Protein AF-A0A536ZIY9-F1 (afdb_monomer_lite)

Sequence (186 aa):
LQELFEKRLAGSRRRGRRPDADRSLASLRVLNAFDHEKQSALVTATQFLHRLTKRELDALDLRVGVLLGETLTREIDNPFAPAYILDAAGMTSRALLPNPRVWRPLLERVLADITPAATKTYIRLNRLLADRHVLPEIKAELRARSELRPADDGELLPLFGRLIKEVAPPELAVDLAVPAASASTG

Radius of gyration: 23.62 Å; chains: 1; bounding box: 55×57×54 Å

Secondary structure (DSSP, 8-state):
-HHHHHHHHTT------------SGGGGS---HHHHHHHHHHHHHHHHHHHHHHHHHHHHHHHHHHHHT----S----TTSHHHHHHHHHHHHHHH---HHHHHHHHHHHHHHHHHHHHHHHHHHHHHHHHTTSSS-HHHHHHHT-TT--S--TTHHHHHHHHHHHHS-GGG----PPPPP-----

Foldseek 3Di:
DVVLVVQQVVQHAPPDPPVPDDPDCVVVPPQDPLLVVLVVLLVVLVVLLCVLQVVLQVLLVLLVCQVVVHPCPDDGDDPLHCVVVLSVLLVVLCVVPVDSSRSSVVSSVVSVVCSVVSSVVSVVSSVVSLVVVRCVPSVVVVVVPDPPDDPDCPVVVVVVLVVCVVPPDPVPNDPDDDPPDDDDDD

pLDDT: mean 75.05, std 16.69, range [35.47, 95.06]

Structure (mmCIF, N/CA/C/O backbone):
data_AF-A0A536ZIY9-F1
#
_entry.id   AF-A0A536ZIY9-F1
#
loop_
_atom_site.group_PDB
_atom_site.id
_atom_site.type_symbol
_atom_site.label_atom_id
_atom_site.label_alt_id
_atom_site.label_comp_id
_atom_site.label_asym_id
_atom_site.label_entity_id
_atom_site.label_seq_id
_atom_site.pdbx_PDB_ins_code
_atom_site.Cartn_x
_atom_site.Cartn_y
_atom_site.Cartn_z
_atom_site.occupancy
_atom_site.B_iso_or_equiv
_atom_site.auth_seq_id
_atom_site.auth_comp_id
_atom_site.auth_asym_id
_atom_site.auth_atom_id
_atom_site.pdbx_PDB_model_num
ATOM 1 N N . LEU A 1 1 ? 0.105 -16.383 3.552 1.00 63.00 1 LEU A N 1
ATOM 2 C CA . LEU A 1 1 ? -0.876 -15.463 4.181 1.00 63.00 1 LEU A CA 1
ATOM 3 C C . LEU A 1 1 ? -1.016 -15.745 5.669 1.00 63.00 1 LEU A C 1
ATOM 5 O O . LEU A 1 1 ? -0.729 -14.845 6.438 1.00 63.00 1 LEU A O 1
ATOM 9 N N . GLN A 1 2 ? -1.367 -16.967 6.076 1.00 77.81 2 GLN A N 1
ATOM 10 C CA . GLN A 1 2 ? -1.500 -17.348 7.492 1.00 77.81 2 GLN A CA 1
ATOM 11 C C . GLN A 1 2 ? -0.244 -17.039 8.329 1.00 77.81 2 GLN A C 1
ATOM 13 O O . GLN A 1 2 ? -0.332 -16.316 9.311 1.00 77.81 2 GLN A O 1
ATOM 18 N N . GLU A 1 3 ? 0.940 -17.413 7.838 1.00 81.50 3 GLU A N 1
ATOM 19 C CA . GLU A 1 3 ? 2.227 -17.068 8.469 1.00 81.50 3 GLU A CA 1
ATOM 20 C C . GLU A 1 3 ? 2.444 -15.547 8.643 1.00 81.50 3 GLU A C 1
ATOM 22 O O . GLU A 1 3 ? 3.065 -15.100 9.604 1.00 81.50 3 GLU A O 1
ATOM 27 N N . LEU A 1 4 ? 1.937 -14.720 7.718 1.00 75.38 4 LEU A N 1
ATOM 28 C CA . LEU A 1 4 ? 2.057 -13.260 7.817 1.00 75.38 4 LEU A CA 1
ATOM 29 C C . LEU A 1 4 ? 1.105 -12.689 8.878 1.00 75.38 4 LEU A C 1
ATOM 31 O O . LEU A 1 4 ? 1.473 -11.745 9.570 1.00 75.38 4 LEU A O 1
ATOM 35 N N . PHE A 1 5 ? -0.087 -13.275 9.032 1.00 75.38 5 PHE A N 1
ATOM 36 C CA . PHE A 1 5 ? -1.010 -12.932 10.118 1.00 75.38 5 PHE A CA 1
ATOM 37 C C . PHE A 1 5 ? -0.443 -13.326 11.480 1.00 75.38 5 PHE A C 1
ATOM 39 O O . PHE A 1 5 ? -0.468 -12.522 12.404 1.00 75.38 5 PHE A O 1
ATOM 46 N N . GLU A 1 6 ? 0.138 -14.517 11.593 1.00 79.12 6 GLU A N 1
ATOM 47 C CA . GLU A 1 6 ? 0.807 -14.963 12.818 1.00 79.12 6 GLU A CA 1
ATOM 48 C C . GLU A 1 6 ? 1.976 -14.036 13.187 1.00 79.12 6 GLU A C 1
ATOM 50 O O . GLU A 1 6 ? 2.107 -13.620 14.337 1.00 79.12 6 GLU A O 1
ATOM 55 N N . LYS A 1 7 ? 2.786 -13.622 12.203 1.00 77.25 7 LYS A N 1
ATOM 56 C CA . LYS A 1 7 ? 3.864 -12.636 12.400 1.00 77.25 7 LYS A CA 1
ATOM 57 C C . LYS A 1 7 ? 3.353 -11.270 12.857 1.00 77.25 7 LYS A C 1
ATOM 59 O O . LYS A 1 7 ? 4.005 -10.633 13.689 1.00 77.25 7 LYS A O 1
ATOM 64 N N . ARG A 1 8 ? 2.214 -10.825 12.319 1.00 76.56 8 ARG A N 1
ATOM 65 C CA . ARG A 1 8 ? 1.550 -9.582 12.722 1.00 76.56 8 ARG A CA 1
ATOM 66 C C . ARG A 1 8 ? 1.076 -9.658 14.172 1.00 76.56 8 ARG A C 1
ATOM 68 O O . ARG A 1 8 ? 1.429 -8.781 14.952 1.00 76.56 8 ARG A O 1
ATOM 75 N N . LEU A 1 9 ? 0.373 -10.730 14.545 1.00 76.75 9 LEU A N 1
ATOM 76 C CA . LEU A 1 9 ? -0.073 -10.969 15.923 1.00 76.75 9 LEU A CA 1
ATOM 77 C C . LEU A 1 9 ? 1.109 -11.035 16.901 1.00 76.75 9 LEU A C 1
ATOM 79 O O . LEU A 1 9 ? 1.029 -10.532 18.016 1.00 76.75 9 LEU A O 1
ATOM 83 N N . ALA A 1 10 ? 2.247 -11.581 16.463 1.00 79.94 10 ALA A N 1
ATOM 84 C CA . ALA A 1 10 ? 3.493 -11.572 17.227 1.00 79.94 10 ALA A CA 1
ATOM 85 C C . ALA A 1 10 ? 4.165 -10.181 17.320 1.00 79.94 10 ALA A C 1
ATOM 87 O O . ALA A 1 10 ? 5.235 -10.055 17.919 1.00 79.94 10 ALA A O 1
ATOM 88 N N . GLY A 1 11 ? 3.604 -9.139 16.695 1.00 72.81 11 GLY A N 1
ATOM 89 C CA . GLY A 1 11 ? 4.127 -7.770 16.712 1.00 72.81 11 GLY A CA 1
ATOM 90 C C . GLY A 1 11 ? 5.471 -7.610 15.998 1.00 72.81 11 GLY A C 1
ATOM 91 O O . GLY A 1 11 ? 6.233 -6.684 16.290 1.00 72.81 11 GLY A O 1
ATOM 92 N N . SER A 1 12 ? 5.812 -8.531 15.094 1.00 74.19 12 SER A N 1
ATOM 93 C CA . SER A 1 12 ? 7.104 -8.512 14.413 1.00 74.19 12 SER A CA 1
ATOM 94 C C . SER A 1 12 ? 7.140 -7.435 13.332 1.00 74.19 12 SER A C 1
ATOM 96 O O . SER A 1 12 ? 6.224 -7.300 12.524 1.00 74.19 12 SER A O 1
ATOM 98 N N . ARG A 1 13 ? 8.242 -6.680 13.278 1.00 71.75 13 ARG A N 1
ATOM 99 C CA . ARG A 1 13 ? 8.530 -5.786 12.150 1.00 71.75 13 ARG A CA 1
ATOM 100 C C . ARG A 1 13 ? 8.924 -6.601 10.930 1.00 71.75 13 ARG A C 1
ATOM 102 O O . ARG A 1 13 ? 9.641 -7.600 11.050 1.00 71.75 13 ARG A O 1
ATOM 109 N N . ARG A 1 14 ? 8.556 -6.109 9.746 1.00 71.12 14 ARG A N 1
ATOM 110 C CA . ARG A 1 14 ? 9.042 -6.674 8.489 1.00 71.12 14 ARG A CA 1
ATOM 111 C C . ARG A 1 14 ? 10.562 -6.592 8.482 1.00 71.12 14 ARG A C 1
ATOM 113 O O . ARG A 1 14 ? 11.130 -5.502 8.402 1.00 71.12 14 ARG A O 1
ATOM 120 N N . ARG A 1 15 ? 11.246 -7.736 8.553 1.00 63.88 15 ARG A N 1
ATOM 121 C CA . ARG A 1 15 ? 12.683 -7.765 8.270 1.00 63.88 15 ARG A CA 1
ATOM 122 C C . ARG A 1 15 ? 12.826 -7.472 6.789 1.00 63.88 15 ARG A C 1
ATOM 124 O O . ARG A 1 15 ? 12.317 -8.226 5.964 1.00 63.88 15 ARG A O 1
ATOM 131 N N . GLY A 1 16 ? 13.459 -6.348 6.470 1.00 55.00 16 GLY A N 1
ATOM 132 C CA . GLY A 1 16 ? 13.712 -5.927 5.103 1.00 55.00 16 GLY A CA 1
ATOM 133 C C . GLY A 1 16 ? 14.562 -6.963 4.385 1.00 55.00 16 GLY A C 1
ATOM 134 O O . GLY A 1 16 ? 15.779 -6.861 4.355 1.00 55.00 16 GLY A O 1
ATOM 135 N N . ARG A 1 17 ? 13.922 -7.962 3.785 1.00 51.59 17 ARG A N 1
ATOM 136 C CA . ARG A 1 17 ? 14.515 -8.717 2.697 1.00 51.59 17 ARG A CA 1
ATOM 137 C C . ARG A 1 17 ? 13.964 -8.116 1.422 1.00 51.59 17 ARG A C 1
ATOM 139 O O . ARG A 1 17 ? 13.177 -8.736 0.725 1.00 51.59 17 ARG A O 1
ATOM 146 N N . ARG A 1 18 ? 14.405 -6.896 1.110 1.00 52.47 18 ARG A N 1
ATOM 147 C CA . ARG A 1 18 ? 14.647 -6.633 -0.301 1.00 52.47 18 ARG A CA 1
ATOM 148 C C . ARG A 1 18 ? 15.809 -7.557 -0.647 1.00 52.47 18 ARG A C 1
ATOM 150 O O . ARG A 1 18 ? 16.858 -7.443 -0.010 1.00 52.47 18 ARG A O 1
ATOM 157 N N . PRO A 1 19 ? 15.658 -8.514 -1.570 1.00 49.72 19 PRO A N 1
ATOM 158 C CA . PRO A 1 19 ? 16.820 -9.027 -2.262 1.00 49.72 19 PRO A CA 1
ATOM 159 C C . PRO A 1 19 ? 17.343 -7.843 -3.082 1.00 49.72 19 PRO A C 1
ATOM 161 O O . PRO A 1 19 ? 16.994 -7.676 -4.249 1.00 49.72 19 PRO A O 1
ATOM 164 N N . ASP A 1 20 ? 18.048 -6.923 -2.424 1.00 49.88 20 ASP A N 1
ATOM 165 C CA . ASP A 1 20 ? 18.623 -5.786 -3.107 1.00 49.88 20 ASP A CA 1
ATOM 166 C C . ASP A 1 20 ? 19.782 -6.300 -3.943 1.00 49.88 20 ASP A C 1
ATOM 168 O O . ASP A 1 20 ? 20.714 -6.928 -3.441 1.00 49.88 20 ASP A O 1
ATOM 172 N N . ALA A 1 21 ? 19.590 -6.026 -5.232 1.00 45.94 21 ALA A N 1
ATOM 173 C CA . ALA A 1 21 ? 20.532 -5.918 -6.323 1.00 45.94 21 ALA A CA 1
ATOM 174 C C . ALA A 1 21 ? 21.660 -6.943 -6.301 1.00 45.94 21 ALA A C 1
ATOM 176 O O . ALA A 1 21 ? 22.627 -6.813 -5.556 1.00 45.94 21 ALA A O 1
ATOM 177 N N . ASP A 1 22 ? 21.524 -7.917 -7.199 1.00 51.06 22 ASP A N 1
ATOM 178 C CA . ASP A 1 22 ? 22.623 -8.523 -7.941 1.00 51.06 22 ASP A CA 1
ATOM 179 C C . ASP A 1 22 ? 23.951 -7.770 -7.717 1.00 51.06 22 ASP A C 1
ATOM 181 O O . ASP A 1 22 ? 24.203 -6.736 -8.335 1.00 51.06 22 ASP A O 1
ATOM 185 N N . ARG A 1 23 ? 24.769 -8.251 -6.766 1.00 47.28 23 ARG A N 1
ATOM 186 C CA . ARG A 1 23 ? 26.112 -7.719 -6.458 1.00 47.28 23 ARG A CA 1
ATOM 187 C C . ARG A 1 23 ? 27.110 -8.136 -7.547 1.00 47.28 23 ARG A C 1
ATOM 189 O O . ARG A 1 23 ? 28.271 -8.421 -7.264 1.00 47.28 23 ARG A O 1
ATOM 196 N N . SER A 1 24 ? 26.635 -8.277 -8.779 1.00 52.00 24 SER A N 1
ATOM 197 C CA . SER A 1 24 ? 27.432 -8.686 -9.919 1.00 52.00 24 SER A CA 1
ATOM 198 C C . SER A 1 24 ? 28.169 -7.469 -10.471 1.00 52.00 24 SER A C 1
ATOM 200 O O . SER A 1 24 ? 27.667 -6.349 -10.456 1.00 52.00 24 SER A O 1
ATOM 202 N N . LEU A 1 25 ? 29.365 -7.675 -11.021 1.00 49.03 25 LEU A N 1
ATOM 203 C CA . LEU A 1 25 ? 30.142 -6.625 -11.696 1.00 49.03 25 LEU A CA 1
ATOM 204 C C . LEU A 1 25 ? 29.361 -5.933 -12.839 1.00 49.03 25 LEU A C 1
ATOM 206 O O . LEU A 1 25 ? 29.737 -4.846 -13.270 1.00 49.03 25 LEU A O 1
ATOM 210 N N . ALA A 1 26 ? 28.244 -6.513 -13.301 1.00 54.72 26 ALA A N 1
ATOM 211 C CA . ALA A 1 26 ? 27.327 -5.884 -14.248 1.00 54.72 26 ALA A CA 1
ATOM 212 C C . ALA A 1 26 ? 26.586 -4.666 -13.661 1.00 54.72 26 ALA A C 1
ATOM 214 O O . ALA A 1 26 ? 26.237 -3.763 -14.420 1.00 54.72 26 ALA A O 1
ATOM 215 N N . SER A 1 27 ? 26.394 -4.592 -12.336 1.00 52.47 27 SER A N 1
ATOM 216 C CA . SER A 1 27 ? 25.836 -3.414 -11.654 1.00 52.47 27 SER A CA 1
ATOM 217 C C . SER A 1 27 ? 26.836 -2.256 -11.527 1.00 52.47 27 SER A C 1
ATOM 219 O O . SER A 1 27 ? 26.423 -1.134 -11.249 1.00 52.47 27 SER A O 1
ATOM 221 N N . LEU A 1 28 ? 28.136 -2.524 -11.712 1.00 51.88 28 LEU A N 1
ATOM 222 C CA . LEU A 1 28 ? 29.225 -1.534 -11.727 1.00 51.88 28 LEU A CA 1
ATOM 223 C C . LEU A 1 28 ? 29.556 -1.035 -13.141 1.00 51.88 28 LEU A C 1
ATOM 225 O O . LEU A 1 28 ? 30.409 -0.165 -13.314 1.00 51.88 28 LEU A O 1
ATOM 229 N N . ARG A 1 29 ? 28.889 -1.571 -14.169 1.00 60.72 29 ARG A N 1
ATOM 230 C CA . ARG A 1 29 ? 29.009 -1.077 -15.540 1.00 60.72 29 ARG A CA 1
ATOM 231 C C . ARG A 1 29 ? 28.377 0.315 -15.611 1.00 60.72 29 ARG A C 1
ATOM 233 O O . ARG A 1 29 ? 27.265 0.496 -15.122 1.00 60.72 29 ARG A O 1
ATOM 240 N N . VAL A 1 30 ? 29.085 1.274 -16.216 1.00 61.69 30 VAL A N 1
ATOM 241 C CA . VAL A 1 30 ? 28.621 2.662 -16.402 1.00 61.69 30 VAL A CA 1
ATOM 242 C C . VAL A 1 30 ? 27.189 2.643 -16.940 1.00 61.69 30 VAL A C 1
ATOM 244 O O . VAL A 1 30 ? 26.936 2.158 -18.044 1.00 61.69 30 VAL A O 1
ATOM 247 N N . LEU A 1 31 ? 26.251 3.095 -16.107 1.00 66.19 31 LEU A N 1
ATOM 248 C CA . LEU A 1 31 ? 24.841 3.202 -16.450 1.00 66.19 31 LEU A CA 1
ATOM 249 C C . LEU A 1 31 ? 24.698 4.303 -17.499 1.00 66.19 31 LEU A C 1
ATOM 251 O O . LEU A 1 31 ? 25.217 5.407 -17.338 1.00 66.19 31 LEU A O 1
ATOM 255 N N . ASN A 1 32 ? 23.988 4.005 -18.583 1.00 80.25 32 ASN A N 1
ATOM 256 C CA . ASN A 1 32 ? 23.681 5.024 -19.579 1.00 80.25 32 ASN A CA 1
ATOM 257 C C . ASN A 1 32 ? 22.612 5.982 -19.018 1.00 80.25 32 ASN A C 1
ATOM 259 O O . ASN A 1 32 ? 21.876 5.627 -18.096 1.00 80.25 32 ASN A O 1
ATOM 263 N N . ALA A 1 33 ? 22.463 7.177 -19.600 1.00 83.25 33 ALA A N 1
ATOM 264 C CA . ALA A 1 33 ? 21.449 8.153 -19.171 1.00 83.25 33 ALA A CA 1
ATOM 265 C C . ALA A 1 33 ? 20.027 7.552 -19.097 1.00 83.25 33 ALA A C 1
ATOM 267 O O . ALA A 1 33 ? 19.307 7.773 -18.126 1.00 83.25 33 ALA A O 1
ATOM 268 N N . PHE A 1 34 ? 19.671 6.698 -20.062 1.00 83.12 34 PHE A N 1
ATOM 269 C CA . PHE A 1 34 ? 18.411 5.947 -20.066 1.00 83.12 34 PHE A CA 1
ATOM 270 C C . PHE A 1 34 ? 18.254 5.019 -18.849 1.00 83.12 34 PHE A C 1
ATOM 272 O O . PHE A 1 34 ? 17.178 4.927 -18.260 1.00 83.12 34 PHE A O 1
ATOM 279 N N . ASP A 1 35 ? 19.328 4.334 -18.440 1.00 82.31 35 ASP A N 1
ATOM 280 C CA . ASP A 1 35 ? 19.287 3.409 -17.304 1.00 82.31 35 ASP A CA 1
ATOM 281 C C . ASP A 1 35 ? 19.033 4.175 -15.988 1.00 82.31 35 ASP A C 1
ATOM 283 O O . ASP A 1 35 ? 18.300 3.690 -15.118 1.00 82.31 35 ASP A O 1
ATOM 287 N N . HIS A 1 36 ? 19.590 5.387 -15.869 1.00 84.19 36 HIS A N 1
ATOM 288 C CA . HIS A 1 36 ? 19.339 6.306 -14.756 1.00 84.19 36 HIS A CA 1
ATOM 289 C C . HIS A 1 36 ? 17.909 6.851 -14.751 1.00 84.19 36 HIS A C 1
ATOM 291 O O . HIS A 1 36 ? 17.270 6.849 -13.700 1.00 84.19 36 HIS A O 1
ATOM 297 N N . GLU A 1 37 ? 17.393 7.270 -15.908 1.00 88.50 37 GLU A N 1
ATOM 298 C CA . GLU A 1 37 ? 16.015 7.746 -16.060 1.00 88.50 37 GLU A CA 1
ATOM 299 C C . GLU A 1 37 ? 15.003 6.668 -15.652 1.00 88.50 37 GLU A C 1
ATOM 301 O O . GLU A 1 37 ? 14.075 6.921 -14.889 1.00 88.50 37 GLU A O 1
ATOM 306 N N . LYS A 1 38 ? 15.209 5.419 -16.080 1.00 87.94 38 LYS A N 1
ATOM 307 C CA . LYS A 1 38 ? 14.309 4.315 -15.723 1.00 87.94 38 LYS A CA 1
ATOM 308 C C . LYS A 1 38 ? 14.417 3.890 -14.270 1.00 87.94 38 LYS A C 1
ATOM 310 O O . LYS A 1 38 ? 13.419 3.501 -13.663 1.00 87.94 38 LYS A O 1
ATOM 315 N N . GLN A 1 39 ? 15.599 4.005 -13.674 1.00 87.69 39 GLN A N 1
ATOM 316 C CA . GLN A 1 39 ? 15.752 3.805 -12.240 1.00 87.69 39 GLN A CA 1
ATOM 317 C C . GLN A 1 39 ? 15.048 4.907 -11.434 1.00 87.69 39 GLN A C 1
ATOM 319 O O . GLN A 1 39 ? 14.351 4.587 -10.470 1.00 87.69 39 GLN A O 1
ATOM 324 N N . SER A 1 40 ? 15.186 6.178 -11.820 1.00 89.12 40 SER A N 1
ATOM 325 C CA . SER A 1 40 ? 14.521 7.288 -11.127 1.00 89.12 40 SER A CA 1
ATOM 326 C C . SER A 1 40 ? 13.000 7.235 -11.297 1.00 89.12 40 SER A C 1
ATOM 328 O O . SER A 1 40 ? 12.275 7.403 -10.316 1.00 89.12 40 SER A O 1
ATOM 330 N N . ALA A 1 41 ? 12.505 6.900 -12.492 1.00 90.62 41 ALA A N 1
ATOM 331 C CA . ALA A 1 41 ? 11.082 6.711 -12.761 1.00 90.62 41 ALA A CA 1
ATOM 332 C C . ALA A 1 41 ? 10.486 5.589 -11.898 1.00 90.62 41 ALA A C 1
ATOM 334 O O . ALA A 1 41 ? 9.449 5.776 -11.262 1.00 90.62 41 ALA A O 1
ATOM 335 N N . LEU A 1 42 ? 11.180 4.451 -11.785 1.00 90.50 42 LEU A N 1
ATOM 336 C CA . LEU A 1 42 ? 10.748 3.341 -10.936 1.00 90.50 42 LEU A CA 1
ATOM 337 C C . LEU A 1 42 ? 10.713 3.717 -9.443 1.00 90.50 42 LEU A C 1
ATOM 339 O O . LEU A 1 42 ? 9.778 3.341 -8.728 1.00 90.50 42 LEU A O 1
ATOM 343 N N . VAL A 1 43 ? 11.707 4.471 -8.958 1.00 91.12 43 VAL A N 1
ATOM 344 C CA . VAL A 1 43 ? 11.716 4.989 -7.577 1.00 91.12 43 VAL A CA 1
ATOM 345 C C . VAL A 1 43 ? 10.528 5.923 -7.349 1.00 91.12 43 VAL A C 1
ATOM 347 O O . VAL A 1 43 ? 9.805 5.760 -6.364 1.00 91.12 43 VAL A O 1
ATOM 350 N N . THR A 1 44 ? 10.272 6.843 -8.278 1.00 93.88 44 THR A N 1
ATOM 351 C CA . THR A 1 44 ? 9.120 7.749 -8.225 1.00 93.88 44 THR A CA 1
ATOM 352 C C . THR A 1 44 ? 7.798 6.986 -8.210 1.00 93.88 44 THR A C 1
ATOM 354 O O . THR A 1 44 ? 6.954 7.261 -7.357 1.00 93.88 44 THR A O 1
ATOM 357 N N . ALA A 1 45 ? 7.624 5.993 -9.085 1.00 92.88 45 ALA A N 1
ATOM 358 C CA . ALA A 1 45 ? 6.423 5.159 -9.142 1.00 92.88 45 ALA A CA 1
ATOM 359 C C . ALA A 1 45 ? 6.200 4.386 -7.831 1.00 92.88 45 ALA A C 1
ATOM 361 O O . ALA A 1 45 ? 5.091 4.340 -7.301 1.00 92.88 45 ALA A O 1
ATOM 362 N N . THR A 1 46 ? 7.276 3.853 -7.248 1.00 92.88 46 THR A N 1
ATOM 363 C CA . THR A 1 46 ? 7.242 3.170 -5.947 1.00 92.88 46 THR A CA 1
ATOM 364 C C . THR A 1 46 ? 6.788 4.116 -4.833 1.00 92.88 46 THR A C 1
ATOM 366 O O . THR A 1 46 ? 5.897 3.793 -4.047 1.00 92.88 46 THR A O 1
ATOM 369 N N . GLN A 1 47 ? 7.370 5.315 -4.771 1.00 93.19 47 GLN A N 1
ATOM 370 C CA . GLN A 1 47 ? 6.973 6.337 -3.802 1.00 93.19 47 GLN A CA 1
ATOM 371 C C . GLN A 1 47 ? 5.542 6.826 -4.034 1.00 93.19 47 GLN A C 1
ATOM 373 O O . GLN A 1 47 ? 4.860 7.192 -3.078 1.00 93.19 47 GLN A O 1
ATOM 378 N N . PHE A 1 48 ? 5.095 6.880 -5.287 1.00 92.50 48 PHE A N 1
ATOM 379 C CA . PHE A 1 48 ? 3.736 7.268 -5.638 1.00 92.50 48 PHE A CA 1
ATOM 380 C C . PHE A 1 48 ? 2.719 6.248 -5.120 1.00 92.50 48 PHE A C 1
ATOM 382 O O . PHE A 1 48 ? 1.782 6.651 -4.436 1.00 92.50 48 PHE A O 1
ATOM 389 N N . LEU A 1 49 ? 2.963 4.947 -5.322 1.00 93.31 49 LEU A N 1
ATOM 390 C CA . LEU A 1 49 ? 2.144 3.877 -4.746 1.00 93.31 49 LEU A CA 1
ATOM 391 C C . LEU A 1 49 ? 2.040 4.021 -3.224 1.00 93.31 49 LEU A C 1
ATOM 393 O O . LEU A 1 49 ? 0.936 4.104 -2.693 1.00 93.31 49 LEU A O 1
ATOM 397 N N . HIS A 1 50 ? 3.178 4.126 -2.530 1.00 92.19 50 HIS A N 1
ATOM 398 C CA . HIS A 1 50 ? 3.192 4.280 -1.074 1.00 92.19 50 HIS A CA 1
ATOM 399 C C . HIS A 1 50 ? 2.395 5.498 -0.607 1.00 92.19 50 HIS A C 1
ATOM 401 O O . HIS A 1 50 ? 1.595 5.383 0.318 1.00 92.19 50 HIS A O 1
ATOM 407 N N . ARG A 1 51 ? 2.592 6.658 -1.243 1.00 92.44 51 ARG A N 1
ATOM 408 C CA . ARG A 1 51 ? 1.877 7.890 -0.889 1.00 92.44 51 ARG A CA 1
ATOM 409 C C . ARG A 1 51 ? 0.375 7.757 -1.112 1.00 92.44 51 ARG A C 1
ATOM 411 O O . ARG A 1 51 ? -0.393 8.141 -0.235 1.00 92.44 51 ARG A O 1
ATOM 418 N N . LEU A 1 52 ? -0.036 7.197 -2.248 1.00 91.62 52 LEU A N 1
ATOM 419 C CA . LEU A 1 52 ? -1.445 7.099 -2.618 1.00 91.62 52 LEU A CA 1
ATOM 420 C C . LEU A 1 52 ? -2.212 6.104 -1.741 1.00 91.62 52 LEU A C 1
ATOM 422 O O . LEU A 1 52 ? -3.398 6.295 -1.487 1.00 91.62 52 LEU A O 1
ATOM 426 N N . THR A 1 53 ? -1.550 5.048 -1.268 1.00 92.50 53 THR A N 1
ATOM 427 C CA . THR A 1 53 ? -2.192 4.023 -0.440 1.00 92.50 53 THR A CA 1
ATOM 428 C C . THR A 1 53 ? -2.056 4.285 1.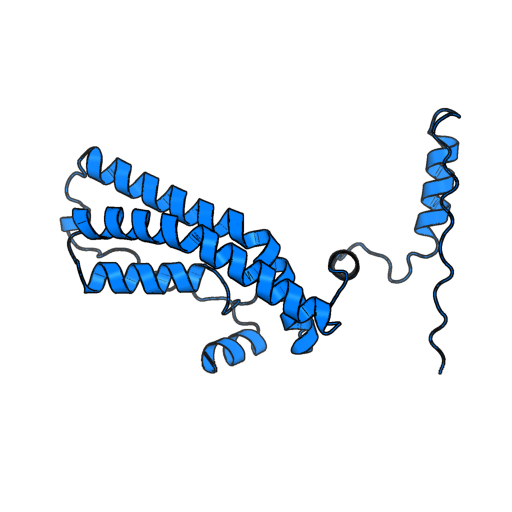054 1.00 92.50 53 THR A C 1
ATOM 430 O O . THR A 1 53 ? -2.783 3.664 1.817 1.00 92.50 53 THR A O 1
ATOM 433 N N . LYS A 1 54 ? -1.151 5.177 1.490 1.00 89.81 54 LYS A N 1
ATOM 434 C CA . LYS A 1 54 ? -0.800 5.373 2.908 1.00 89.81 54 LYS A CA 1
ATOM 435 C C . LYS A 1 54 ? -2.022 5.573 3.797 1.00 89.81 54 LYS A C 1
ATOM 437 O O . LYS A 1 54 ? -2.249 4.788 4.703 1.00 89.81 54 LYS A O 1
ATOM 442 N N . ARG A 1 55 ? -2.840 6.581 3.492 1.00 88.00 55 ARG A N 1
ATOM 443 C CA . ARG A 1 55 ? -4.002 6.933 4.320 1.00 88.00 55 ARG A CA 1
ATOM 444 C C . ARG A 1 55 ? -4.989 5.775 4.468 1.00 88.00 55 ARG A C 1
ATOM 446 O O . ARG A 1 55 ? -5.493 5.530 5.558 1.00 88.00 55 ARG A O 1
ATOM 453 N N . GLU A 1 56 ? -5.282 5.095 3.366 1.00 90.38 56 GLU A N 1
ATOM 454 C CA . GLU A 1 56 ? -6.232 3.983 3.367 1.00 90.38 56 GLU A CA 1
ATOM 455 C C . GLU A 1 56 ? -5.648 2.747 4.052 1.00 90.38 56 GLU A C 1
ATOM 457 O O . GLU A 1 56 ? -6.365 2.036 4.749 1.00 90.38 56 GLU A O 1
ATOM 462 N N . LEU A 1 57 ? -4.345 2.515 3.908 1.00 90.69 57 LEU A N 1
ATOM 463 C CA . LEU A 1 57 ? -3.652 1.445 4.608 1.00 90.69 57 LEU A CA 1
ATOM 464 C C . LEU A 1 57 ? -3.625 1.690 6.120 1.00 90.69 57 LEU A C 1
ATOM 466 O O . LEU A 1 57 ? -3.928 0.769 6.865 1.00 90.69 57 LEU A O 1
ATOM 470 N N . ASP A 1 58 ? -3.330 2.913 6.566 1.00 86.75 58 ASP A N 1
ATOM 471 C CA . ASP A 1 58 ? -3.322 3.284 7.987 1.00 86.75 58 ASP A CA 1
ATOM 472 C C . ASP A 1 58 ? -4.720 3.095 8.608 1.00 86.75 58 ASP A C 1
ATOM 474 O O . ASP A 1 58 ? -4.867 2.558 9.704 1.00 86.75 58 ASP A O 1
ATOM 478 N N . ALA A 1 59 ? -5.773 3.477 7.878 1.00 86.94 59 ALA A N 1
ATOM 479 C CA . ALA A 1 59 ? -7.160 3.246 8.279 1.00 86.94 59 ALA A CA 1
ATOM 480 C C . ALA A 1 59 ? -7.525 1.753 8.350 1.00 86.94 59 ALA A C 1
ATOM 482 O O . ALA A 1 59 ? -8.220 1.323 9.273 1.00 86.94 59 ALA A O 1
ATOM 483 N N . LEU A 1 60 ? -7.055 0.968 7.379 1.00 89.69 60 LEU A N 1
ATOM 484 C CA . LEU A 1 60 ? -7.265 -0.475 7.351 1.00 89.69 60 LEU A CA 1
ATOM 485 C C . LEU A 1 60 ? -6.533 -1.153 8.513 1.00 89.69 60 LEU A C 1
ATOM 487 O O . LEU A 1 60 ? -7.078 -2.064 9.125 1.00 89.69 60 LEU A O 1
ATOM 491 N N . ASP A 1 61 ? -5.328 -0.686 8.833 1.00 87.38 61 ASP A N 1
ATOM 492 C CA . ASP A 1 61 ? -4.503 -1.193 9.926 1.00 87.38 61 ASP A CA 1
ATOM 493 C C . ASP A 1 61 ? -5.193 -1.032 11.286 1.00 87.38 61 ASP A C 1
ATOM 495 O O . ASP A 1 61 ? -5.265 -1.993 12.047 1.00 87.38 61 ASP A O 1
ATOM 499 N N . LEU A 1 62 ? -5.785 0.142 11.543 1.00 84.81 62 LEU A N 1
ATOM 500 C CA . LEU A 1 62 ? -6.593 0.401 12.741 1.00 84.81 62 LEU A CA 1
ATOM 501 C C . LEU A 1 62 ? -7.772 -0.572 12.847 1.00 84.81 62 LEU A C 1
ATOM 503 O O . LEU A 1 62 ? -7.961 -1.236 13.862 1.00 84.81 62 LEU A O 1
ATOM 507 N N . ARG A 1 63 ? -8.533 -0.721 11.759 1.00 86.94 63 ARG A N 1
ATOM 508 C CA . ARG A 1 63 ? -9.707 -1.604 11.719 1.00 86.94 63 ARG A CA 1
ATOM 509 C C . ARG A 1 63 ? -9.361 -3.074 11.904 1.00 86.94 63 ARG A C 1
ATOM 511 O O . ARG A 1 63 ? -10.091 -3.793 12.580 1.00 86.94 63 ARG A O 1
ATOM 518 N N . VAL A 1 64 ? -8.269 -3.526 11.294 1.00 87.56 64 VAL A N 1
ATOM 519 C CA . VAL A 1 64 ? -7.761 -4.887 11.490 1.00 87.56 64 VAL A CA 1
ATOM 520 C C . VAL A 1 64 ? -7.300 -5.071 12.932 1.00 87.56 64 VAL A C 1
ATOM 522 O O . VAL A 1 64 ? -7.613 -6.102 13.518 1.00 87.56 64 VAL A O 1
ATOM 525 N N . GLY A 1 65 ? -6.642 -4.072 13.524 1.00 83.88 65 GLY A N 1
ATOM 526 C CA . GLY A 1 65 ? -6.252 -4.114 14.929 1.00 83.88 65 GLY A CA 1
ATOM 527 C C . GLY A 1 65 ? -7.451 -4.318 15.858 1.00 83.88 65 GLY A C 1
ATOM 528 O O . GLY A 1 65 ? -7.444 -5.241 16.665 1.00 83.88 65 GLY A O 1
ATOM 529 N N . VAL A 1 66 ? -8.529 -3.552 15.661 1.00 84.81 66 VAL A N 1
ATOM 530 C CA . VAL A 1 66 ? -9.792 -3.710 16.409 1.00 84.81 66 VAL A CA 1
ATOM 531 C C . VAL A 1 66 ? -10.380 -5.115 16.236 1.00 84.81 66 VAL A C 1
ATOM 533 O O . VAL A 1 66 ? -10.775 -5.741 17.216 1.00 84.81 66 VAL A O 1
ATOM 536 N N . LEU A 1 67 ? -10.414 -5.641 15.006 1.00 86.56 67 LEU A N 1
ATOM 537 C CA . LEU A 1 67 ? -10.935 -6.987 14.724 1.00 86.56 67 LEU A CA 1
ATOM 538 C C . LEU A 1 67 ? -10.130 -8.105 15.385 1.00 86.56 67 LEU A C 1
ATOM 540 O O . LEU A 1 67 ? -10.698 -9.131 15.754 1.00 86.56 67 LEU A O 1
ATOM 544 N N . LEU A 1 68 ? -8.816 -7.927 15.484 1.00 83.50 68 LEU A N 1
ATOM 545 C CA . LEU A 1 68 ? -7.900 -8.912 16.048 1.00 83.50 68 LEU A CA 1
ATOM 546 C C . LEU A 1 68 ? -7.664 -8.713 17.554 1.00 83.50 68 LEU A C 1
ATOM 548 O O . LEU A 1 68 ? -6.947 -9.507 18.158 1.00 83.50 68 LEU A O 1
ATOM 552 N N . GLY A 1 69 ? -8.255 -7.679 18.166 1.00 79.88 69 GLY A N 1
ATOM 553 C CA . GLY A 1 69 ? -8.000 -7.318 19.563 1.00 79.88 69 GLY A CA 1
ATOM 554 C C . GLY A 1 69 ? -6.563 -6.840 19.813 1.00 79.88 69 GLY A C 1
ATOM 555 O O . GLY A 1 69 ? -6.052 -6.971 20.923 1.00 79.88 69 GLY A O 1
ATOM 556 N N . GLU A 1 70 ? -5.887 -6.317 18.785 1.00 77.19 70 GLU A N 1
ATOM 557 C CA . GLU A 1 70 ? -4.515 -5.816 18.872 1.00 77.19 70 GLU A CA 1
ATOM 558 C C . GLU A 1 70 ? -4.490 -4.441 19.558 1.00 77.19 70 GLU A C 1
ATOM 560 O O . GLU A 1 70 ? -5.106 -3.480 19.097 1.00 77.19 70 GLU A O 1
ATOM 565 N N . THR A 1 71 ? -3.685 -4.292 20.610 1.00 63.22 71 THR A N 1
ATOM 566 C CA . THR A 1 71 ? -3.278 -2.970 21.098 1.00 63.22 71 THR A CA 1
ATOM 567 C C . THR A 1 71 ? -2.123 -2.472 20.231 1.00 63.22 71 THR A C 1
ATOM 569 O O . THR A 1 71 ? -0.967 -2.856 20.422 1.00 63.22 71 THR A O 1
ATOM 572 N N . LEU A 1 72 ? -2.439 -1.635 19.233 1.00 60.59 72 LEU A N 1
ATOM 573 C CA . LEU A 1 72 ? -1.491 -1.080 18.253 1.00 60.59 72 LEU A CA 1
ATOM 574 C C . LEU A 1 72 ? -0.465 -0.135 18.913 1.00 60.59 72 LEU A C 1
ATOM 576 O O . LEU A 1 72 ? -0.498 1.086 18.755 1.00 60.59 72 LEU A O 1
ATOM 580 N N . THR A 1 73 ? 0.471 -0.711 19.657 1.00 55.59 73 THR A N 1
ATOM 581 C CA . THR A 1 73 ? 1.530 -0.019 20.405 1.00 55.59 73 THR A CA 1
ATOM 582 C C . THR A 1 73 ? 2.7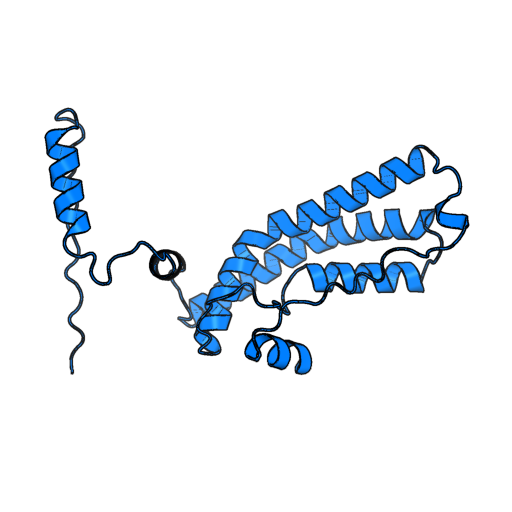96 0.188 19.573 1.00 55.59 73 THR A C 1
ATOM 584 O O . THR A 1 73 ? 3.697 0.908 19.995 1.00 55.59 73 THR A O 1
ATOM 587 N N . ARG A 1 74 ? 2.910 -0.445 18.394 1.00 57.94 74 ARG A N 1
ATOM 588 C CA . ARG A 1 74 ? 4.127 -0.434 17.563 1.00 57.94 74 ARG A CA 1
ATOM 589 C C . ARG A 1 74 ? 3.807 -0.412 16.069 1.00 57.94 74 ARG A C 1
ATOM 591 O O . ARG A 1 74 ? 2.723 -0.802 15.651 1.00 57.94 74 ARG A O 1
ATOM 598 N N . GLU A 1 75 ? 4.786 0.002 15.265 1.00 65.44 75 GLU A N 1
ATOM 599 C CA . GLU A 1 75 ? 4.802 -0.268 13.821 1.00 65.44 75 GLU A CA 1
ATOM 600 C C . GLU A 1 75 ? 4.972 -1.780 13.597 1.00 65.44 75 GLU A C 1
ATOM 602 O O . GLU A 1 75 ? 6.071 -2.317 13.776 1.00 65.44 75 GLU A O 1
ATOM 607 N N . ILE A 1 76 ? 3.877 -2.459 13.254 1.00 73.81 76 ILE A N 1
ATOM 608 C CA . ILE A 1 76 ? 3.808 -3.903 12.992 1.00 73.81 76 ILE A CA 1
ATOM 609 C C . ILE A 1 76 ? 3.853 -4.141 11.475 1.00 73.81 76 ILE A C 1
ATOM 611 O O . ILE A 1 76 ? 3.432 -3.294 10.686 1.00 73.81 76 ILE A O 1
ATOM 615 N N . ASP A 1 77 ? 4.381 -5.288 11.040 1.00 79.44 77 ASP A N 1
ATOM 616 C CA . ASP A 1 77 ? 4.289 -5.700 9.639 1.00 79.44 77 ASP A CA 1
ATOM 617 C C . ASP A 1 77 ? 2.823 -5.869 9.202 1.00 79.44 77 ASP A C 1
ATOM 619 O O . ASP A 1 77 ? 2.092 -6.724 9.707 1.00 79.44 77 ASP A O 1
ATOM 623 N N . ASN A 1 78 ? 2.383 -5.041 8.255 1.00 82.69 78 ASN A N 1
ATOM 624 C CA . ASN A 1 78 ? 1.041 -5.123 7.703 1.00 82.69 78 ASN A CA 1
ATOM 625 C C . ASN A 1 78 ? 1.054 -6.016 6.446 1.00 82.69 78 ASN A C 1
ATOM 627 O O . ASN A 1 78 ? 1.642 -5.617 5.436 1.00 82.69 78 ASN A O 1
ATOM 631 N N . PRO A 1 79 ? 0.384 -7.189 6.453 1.00 84.31 79 PRO A N 1
ATOM 632 C CA . PRO A 1 79 ? 0.354 -8.096 5.300 1.00 84.31 79 PRO A CA 1
ATOM 633 C C . PRO A 1 79 ? -0.337 -7.486 4.073 1.00 84.31 79 PRO A C 1
ATOM 635 O O . PRO A 1 79 ? -0.126 -7.941 2.951 1.00 84.31 79 PRO A O 1
ATOM 638 N N . PHE A 1 80 ? -1.140 -6.443 4.275 1.00 87.56 80 PHE A N 1
ATOM 639 C CA . PHE A 1 80 ? -1.775 -5.663 3.224 1.00 87.56 80 PHE A CA 1
ATOM 640 C C . PHE A 1 80 ? -0.924 -4.472 2.782 1.00 87.56 80 PHE A C 1
ATOM 642 O O . PHE A 1 80 ? -1.400 -3.653 2.013 1.00 87.56 80 PHE A O 1
ATOM 649 N N . ALA A 1 81 ? 0.320 -4.323 3.242 1.00 89.25 81 ALA A N 1
ATOM 650 C CA . ALA A 1 81 ? 1.159 -3.219 2.802 1.00 89.25 81 ALA A CA 1
ATOM 651 C C . ALA A 1 81 ? 1.486 -3.330 1.298 1.00 89.25 81 ALA A C 1
ATOM 653 O O . ALA A 1 81 ? 1.829 -4.412 0.810 1.00 89.25 81 ALA A O 1
ATOM 654 N N . PRO A 1 82 ? 1.535 -2.203 0.557 1.00 91.38 82 PRO A N 1
ATOM 655 C CA . PRO A 1 82 ? 1.924 -2.184 -0.858 1.00 91.38 82 PRO A CA 1
ATOM 656 C C . PRO A 1 82 ? 3.347 -2.710 -1.094 1.00 91.38 82 PRO A C 1
ATOM 658 O O . PRO A 1 82 ? 3.709 -3.049 -2.217 1.00 91.38 82 PRO A O 1
ATOM 661 N N . ALA A 1 83 ? 4.159 -2.820 -0.040 1.00 89.06 83 ALA A N 1
ATOM 662 C CA . ALA A 1 83 ? 5.482 -3.411 -0.115 1.00 89.06 83 ALA A CA 1
ATOM 663 C C . ALA A 1 83 ? 5.459 -4.882 -0.566 1.00 89.06 83 ALA A C 1
ATOM 665 O O . ALA A 1 83 ? 6.367 -5.299 -1.277 1.00 89.06 83 ALA A O 1
ATOM 666 N N . TYR A 1 84 ? 4.410 -5.640 -0.235 1.00 88.06 84 TYR A N 1
ATOM 667 C CA . TYR A 1 84 ? 4.236 -7.011 -0.723 1.00 88.06 84 TYR A CA 1
ATOM 668 C C . TYR A 1 84 ? 3.915 -7.059 -2.222 1.00 88.06 84 TYR A C 1
ATOM 670 O O . TYR A 1 84 ? 4.393 -7.946 -2.926 1.00 88.06 84 TYR A O 1
ATOM 678 N N . ILE A 1 85 ? 3.174 -6.069 -2.734 1.00 89.19 85 ILE A N 1
ATOM 679 C CA . ILE A 1 85 ? 2.920 -5.910 -4.175 1.00 89.19 85 ILE A CA 1
ATOM 680 C C . ILE A 1 85 ? 4.234 -5.602 -4.901 1.00 89.19 85 ILE A C 1
ATOM 682 O O . ILE A 1 85 ? 4.531 -6.209 -5.927 1.00 89.19 85 ILE A O 1
ATOM 686 N N . LEU A 1 86 ? 5.040 -4.690 -4.350 1.00 90.31 86 LEU A N 1
ATOM 687 C CA . LEU A 1 86 ? 6.340 -4.305 -4.907 1.00 90.31 86 LEU A CA 1
ATOM 688 C C . LEU A 1 86 ? 7.327 -5.473 -4.935 1.00 90.31 86 LEU A C 1
ATOM 690 O O . LEU A 1 86 ? 8.020 -5.664 -5.933 1.00 90.31 86 LEU A O 1
ATOM 694 N N . ASP A 1 87 ? 7.377 -6.262 -3.864 1.00 87.62 87 ASP A N 1
ATOM 695 C CA . ASP A 1 87 ? 8.192 -7.471 -3.793 1.00 87.62 87 ASP A CA 1
ATOM 696 C C . ASP A 1 87 ? 7.750 -8.496 -4.833 1.00 87.62 87 ASP A C 1
ATOM 698 O O . ASP A 1 87 ? 8.575 -8.960 -5.616 1.00 87.62 87 ASP A O 1
ATOM 702 N N . ALA A 1 88 ? 6.454 -8.818 -4.880 1.00 88.81 88 ALA A N 1
ATOM 703 C CA . ALA A 1 88 ? 5.917 -9.804 -5.809 1.00 88.81 88 ALA A CA 1
ATOM 704 C C . ALA A 1 88 ? 6.151 -9.385 -7.267 1.00 88.81 88 ALA A C 1
ATOM 706 O O . ALA A 1 88 ? 6.680 -10.167 -8.061 1.00 88.81 88 ALA A O 1
ATOM 707 N N . ALA A 1 89 ? 5.833 -8.135 -7.611 1.00 88.94 89 ALA A N 1
ATOM 708 C CA . ALA A 1 89 ? 6.056 -7.596 -8.948 1.00 88.94 89 ALA A CA 1
ATOM 709 C C . ALA A 1 89 ? 7.554 -7.538 -9.279 1.00 88.94 89 ALA A C 1
ATOM 711 O O . ALA A 1 89 ? 7.971 -7.943 -10.360 1.00 88.94 89 ALA A O 1
ATOM 712 N N . GLY A 1 90 ? 8.392 -7.101 -8.339 1.00 88.12 90 GLY A N 1
ATOM 713 C CA . GLY A 1 90 ? 9.835 -7.027 -8.529 1.00 88.12 90 GLY A CA 1
ATOM 714 C C . GLY A 1 90 ? 10.506 -8.396 -8.667 1.00 88.12 90 GLY A C 1
ATOM 715 O O . GLY A 1 90 ? 11.417 -8.542 -9.480 1.00 88.12 90 GLY A O 1
ATOM 716 N N . MET A 1 91 ? 10.103 -9.394 -7.880 1.00 87.81 91 MET A N 1
ATOM 717 C CA . MET A 1 91 ? 10.609 -10.768 -7.984 1.00 87.81 91 MET A CA 1
ATOM 718 C C . MET A 1 91 ? 10.185 -11.396 -9.310 1.00 87.81 91 MET A C 1
ATOM 720 O O . MET A 1 91 ? 11.028 -11.937 -10.021 1.00 87.81 91 MET A O 1
ATOM 724 N N . THR A 1 92 ? 8.912 -11.249 -9.678 1.00 87.88 92 THR A N 1
ATOM 725 C CA . THR A 1 92 ? 8.362 -11.801 -10.923 1.00 87.88 92 THR A CA 1
ATOM 726 C C . THR A 1 92 ? 9.024 -11.175 -12.148 1.00 87.88 92 THR A C 1
ATOM 728 O O . THR A 1 92 ? 9.506 -11.894 -13.018 1.00 87.88 92 THR A O 1
ATOM 731 N N . SER A 1 93 ? 9.143 -9.844 -12.198 1.00 87.62 93 SER A N 1
ATOM 732 C CA . SER A 1 93 ? 9.765 -9.149 -13.332 1.00 87.62 93 SER A CA 1
ATOM 733 C C . SER A 1 93 ? 11.235 -9.529 -13.517 1.00 87.62 93 SER A C 1
ATOM 735 O O . SER A 1 93 ? 11.673 -9.709 -14.649 1.00 87.62 93 SER A O 1
ATOM 737 N N . ARG A 1 94 ? 11.996 -9.702 -12.425 1.00 86.44 94 ARG A N 1
ATOM 738 C CA . ARG A 1 94 ? 13.399 -10.150 -12.491 1.00 86.44 94 ARG A CA 1
ATOM 739 C C . ARG A 1 94 ? 13.531 -11.619 -12.890 1.00 86.44 94 ARG A C 1
ATOM 741 O O . ARG A 1 94 ? 14.474 -11.956 -13.595 1.00 86.44 94 ARG A O 1
ATOM 748 N N . ALA A 1 95 ? 12.610 -12.474 -12.446 1.00 87.31 95 ALA A N 1
ATOM 749 C CA . ALA A 1 95 ? 12.604 -13.891 -12.799 1.00 87.31 95 ALA A CA 1
ATOM 750 C C . ALA A 1 95 ? 12.266 -14.112 -14.281 1.00 87.31 95 ALA A C 1
ATOM 752 O O . ALA A 1 95 ? 12.906 -14.927 -14.937 1.00 87.31 95 ALA A O 1
ATOM 753 N N . LEU A 1 96 ? 11.292 -13.369 -14.816 1.00 87.12 96 LEU A N 1
ATOM 754 C CA . LEU A 1 96 ? 10.879 -13.478 -16.217 1.00 87.12 96 LEU A CA 1
ATOM 755 C C . LEU A 1 96 ? 11.856 -12.787 -17.173 1.00 87.12 96 LEU A C 1
ATOM 757 O O . LEU A 1 96 ? 12.127 -13.301 -18.254 1.00 87.12 96 LEU A O 1
ATOM 761 N N . LEU A 1 97 ? 12.371 -11.613 -16.794 1.00 86.94 97 LEU A N 1
ATOM 762 C CA . LEU A 1 97 ? 13.216 -10.773 -17.644 1.00 86.94 97 LEU A CA 1
ATOM 763 C C . LEU A 1 97 ? 14.451 -10.309 -16.856 1.00 86.94 97 LEU A C 1
ATOM 765 O O . LEU A 1 97 ? 14.486 -9.181 -16.367 1.00 86.94 97 LEU A O 1
ATOM 769 N N . PRO A 1 98 ? 15.510 -11.130 -16.750 1.00 84.44 98 PRO A N 1
ATOM 770 C CA . PRO A 1 98 ? 16.670 -10.811 -15.912 1.00 84.44 98 PRO A CA 1
ATOM 771 C C . PRO A 1 98 ? 17.395 -9.515 -16.299 1.00 84.44 98 PRO A C 1
ATOM 773 O O . PRO A 1 98 ? 18.022 -8.877 -15.455 1.00 84.44 98 PRO A O 1
ATOM 776 N N . ASN A 1 99 ? 17.288 -9.087 -17.563 1.00 85.19 99 ASN A N 1
ATOM 777 C CA . ASN A 1 99 ? 17.929 -7.873 -18.056 1.00 85.19 99 ASN A CA 1
ATOM 778 C C . ASN A 1 99 ? 17.356 -6.607 -17.372 1.00 85.19 99 ASN A C 1
ATOM 780 O O . ASN A 1 99 ? 16.186 -6.270 -17.594 1.00 85.19 99 ASN A O 1
ATOM 784 N N . PRO A 1 100 ? 18.173 -5.838 -16.619 1.00 81.31 100 PRO A N 1
ATOM 785 C CA . PRO A 1 100 ? 17.748 -4.607 -15.944 1.00 81.31 100 PRO A CA 1
ATOM 786 C C . PRO A 1 100 ? 17.146 -3.539 -16.844 1.00 81.31 100 PRO A C 1
ATOM 788 O O . PRO A 1 100 ? 16.288 -2.778 -16.397 1.00 81.31 100 PRO A O 1
ATOM 791 N N . ARG A 1 101 ? 17.546 -3.512 -18.115 1.00 83.31 101 ARG A N 1
ATOM 792 C CA . ARG A 1 101 ? 17.016 -2.575 -19.112 1.00 83.31 101 ARG A CA 1
ATOM 793 C C . ARG A 1 101 ? 15.578 -2.869 -19.504 1.00 83.31 101 ARG A C 1
ATOM 795 O O . ARG A 1 101 ? 14.913 -2.004 -20.056 1.00 83.31 101 ARG A O 1
ATOM 802 N N . VAL A 1 102 ? 15.112 -4.082 -19.222 1.00 86.69 102 VAL A N 1
ATOM 803 C CA . VAL A 1 102 ? 13.780 -4.555 -19.592 1.00 86.69 102 VAL A CA 1
ATOM 804 C C . VAL A 1 102 ? 12.879 -4.620 -18.364 1.00 86.69 102 VAL A C 1
ATOM 806 O O . VAL A 1 102 ? 11.781 -4.065 -18.386 1.00 86.69 102 VAL A O 1
ATOM 809 N N . TRP A 1 103 ? 13.336 -5.227 -17.261 1.00 87.62 103 TRP A N 1
ATOM 810 C CA . TRP A 1 103 ? 12.463 -5.380 -16.094 1.00 87.62 103 TRP A CA 1
ATOM 811 C C . TRP A 1 103 ? 12.172 -4.063 -15.371 1.00 87.62 103 TRP A C 1
ATOM 813 O O . TRP A 1 103 ? 11.101 -3.946 -14.781 1.00 87.62 103 TRP A O 1
ATOM 823 N N . ARG A 1 104 ? 13.068 -3.060 -15.413 1.00 88.12 104 ARG A N 1
ATOM 824 C CA . ARG A 1 104 ? 12.815 -1.750 -14.779 1.00 88.12 104 ARG A CA 1
ATOM 825 C C . ARG A 1 104 ? 11.683 -0.9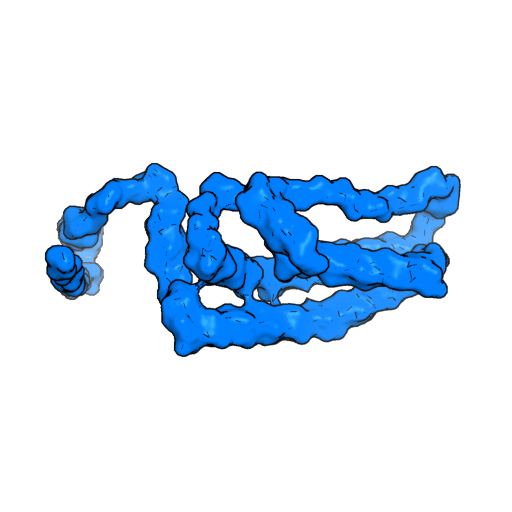79 -15.478 1.00 88.12 104 ARG A C 1
ATOM 827 O O . ARG A 1 104 ? 10.738 -0.631 -14.773 1.00 88.12 104 ARG A O 1
ATOM 834 N N . PRO A 1 105 ? 11.698 -0.768 -16.815 1.00 89.56 105 PRO A N 1
ATOM 835 C CA . PRO A 1 105 ? 10.556 -0.178 -17.523 1.00 89.56 105 PRO A CA 1
ATOM 836 C C . PRO A 1 105 ? 9.270 -0.998 -17.404 1.00 89.56 105 PRO A C 1
ATOM 838 O O . PRO A 1 105 ? 8.190 -0.430 -17.265 1.00 89.56 105 PRO A O 1
ATOM 841 N N . LEU A 1 106 ? 9.371 -2.334 -17.430 1.00 90.50 106 LEU A N 1
ATOM 842 C CA . LEU A 1 106 ? 8.209 -3.195 -17.214 1.00 90.50 106 LEU A CA 1
ATOM 843 C C . LEU A 1 106 ? 7.596 -2.936 -15.837 1.00 90.50 106 LEU A C 1
ATOM 845 O O . LEU A 1 106 ? 6.394 -2.718 -15.728 1.00 90.50 106 LEU A O 1
ATOM 849 N N . LEU A 1 107 ? 8.418 -2.942 -14.787 1.00 91.25 107 LEU A N 1
ATOM 850 C CA . LEU A 1 107 ? 7.950 -2.725 -13.425 1.00 91.25 107 LEU A CA 1
ATOM 851 C C . LEU A 1 107 ? 7.380 -1.314 -13.246 1.00 91.25 107 LEU A C 1
ATOM 853 O O . LEU A 1 107 ? 6.332 -1.173 -12.631 1.00 91.25 107 LEU A O 1
ATOM 857 N N . GLU A 1 108 ? 8.012 -0.290 -13.822 1.00 92.75 108 GLU A N 1
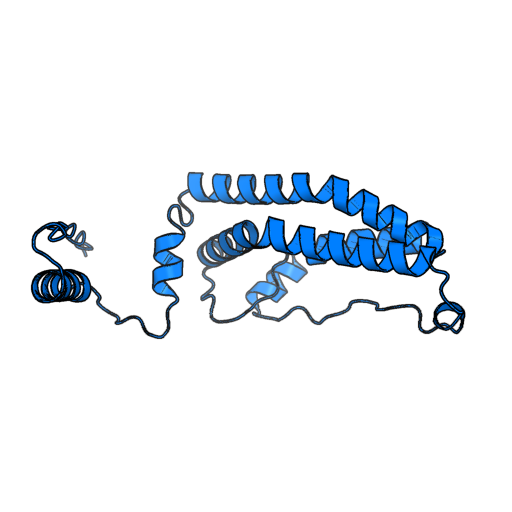ATOM 858 C CA . GLU A 1 108 ? 7.476 1.078 -13.874 1.00 92.75 108 GLU A CA 1
ATOM 859 C C . GLU A 1 108 ? 6.046 1.088 -14.444 1.00 92.75 108 GLU A C 1
ATOM 861 O O . GLU A 1 108 ? 5.125 1.596 -13.800 1.00 92.75 108 GLU A O 1
ATOM 866 N N . ARG A 1 109 ? 5.838 0.461 -15.611 1.00 92.62 109 ARG A N 1
ATOM 867 C CA . ARG A 1 109 ? 4.525 0.380 -16.269 1.00 92.62 109 ARG A CA 1
ATOM 868 C C . ARG A 1 109 ? 3.505 -0.391 -15.433 1.00 92.62 109 ARG A C 1
ATOM 870 O O . ARG A 1 109 ? 2.389 0.084 -15.244 1.00 92.62 109 ARG A O 1
ATOM 877 N N . VAL A 1 110 ? 3.901 -1.546 -14.902 1.00 92.56 110 VAL A N 1
ATOM 878 C CA . VAL A 1 110 ? 3.059 -2.386 -14.039 1.00 92.56 110 VAL A CA 1
ATOM 879 C C . VAL A 1 110 ? 2.612 -1.611 -12.800 1.00 92.56 110 VAL A C 1
ATOM 881 O O . VAL A 1 110 ? 1.439 -1.658 -12.437 1.00 92.56 110 VAL A O 1
ATOM 884 N N . LEU A 1 111 ? 3.509 -0.856 -12.162 1.00 92.88 111 LEU A N 1
ATOM 885 C CA . LEU A 1 111 ? 3.153 -0.045 -11.000 1.00 92.88 111 LEU A CA 1
ATOM 886 C C . LEU A 1 111 ? 2.205 1.095 -11.364 1.00 92.88 111 LEU A C 1
ATOM 888 O O . LEU A 1 111 ? 1.281 1.358 -10.594 1.00 92.88 111 LEU A O 1
ATOM 892 N N . ALA A 1 112 ? 2.378 1.736 -12.520 1.00 91.50 112 ALA A N 1
ATOM 893 C CA . ALA A 1 112 ? 1.445 2.757 -12.989 1.00 91.50 112 ALA A CA 1
ATOM 894 C C . ALA A 1 112 ? 0.015 2.202 -13.143 1.00 91.50 112 ALA A C 1
ATOM 896 O O . ALA A 1 112 ? -0.937 2.857 -12.724 1.00 91.50 112 ALA A O 1
ATOM 897 N N . ASP A 1 113 ? -0.132 0.976 -13.655 1.00 92.62 113 ASP A N 1
ATOM 898 C CA . ASP A 1 113 ? -1.443 0.344 -13.862 1.00 92.62 113 ASP A CA 1
ATOM 899 C C . ASP A 1 113 ? -2.044 -0.238 -12.567 1.00 92.62 113 ASP A C 1
ATOM 901 O O . ASP A 1 113 ? -3.253 -0.154 -12.340 1.00 92.62 113 ASP A O 1
ATOM 905 N N . ILE A 1 114 ? -1.217 -0.800 -11.678 1.00 92.38 114 ILE A N 1
ATOM 906 C CA . ILE A 1 114 ? -1.684 -1.403 -10.419 1.00 92.38 114 ILE A CA 1
ATOM 907 C C . ILE A 1 114 ? -2.050 -0.340 -9.382 1.00 92.38 114 ILE A C 1
ATOM 909 O O . ILE A 1 114 ? -2.980 -0.548 -8.604 1.00 92.38 114 ILE A O 1
ATOM 913 N N . THR A 1 115 ? -1.346 0.795 -9.348 1.00 92.94 115 THR A N 1
ATOM 914 C CA . THR A 1 115 ? -1.500 1.795 -8.278 1.00 92.94 115 THR A CA 1
ATOM 915 C C . THR A 1 115 ? -2.953 2.268 -8.093 1.00 92.94 115 THR A C 1
ATOM 917 O O . THR A 1 115 ? -3.452 2.187 -6.966 1.00 92.94 115 THR A O 1
ATOM 920 N N . PRO A 1 116 ? -3.699 2.665 -9.145 1.00 92.69 116 PRO A N 1
ATOM 921 C CA . PRO A 1 116 ? -5.110 3.035 -9.004 1.00 92.69 116 PRO A CA 1
ATOM 922 C C . PRO A 1 116 ? -5.987 1.886 -8.483 1.00 92.69 116 PRO A C 1
ATOM 924 O O . PRO A 1 116 ? -6.874 2.099 -7.651 1.00 92.69 116 PRO A O 1
ATOM 927 N N . ALA A 1 117 ? -5.736 0.657 -8.947 1.00 92.88 117 ALA A N 1
ATOM 928 C CA . ALA A 1 117 ? -6.487 -0.525 -8.531 1.00 92.88 117 ALA A CA 1
ATOM 929 C C . ALA A 1 117 ? -6.219 -0.890 -7.061 1.00 92.88 117 ALA A C 1
ATOM 931 O O . ALA A 1 117 ? -7.159 -1.214 -6.329 1.00 92.88 117 ALA A O 1
ATOM 932 N N . ALA A 1 118 ? -4.968 -0.780 -6.605 1.00 92.75 118 ALA A N 1
ATOM 933 C CA . ALA A 1 118 ? -4.581 -1.005 -5.216 1.00 92.75 118 ALA A CA 1
ATOM 934 C C . ALA A 1 118 ? -5.287 -0.012 -4.282 1.00 92.75 118 ALA A C 1
ATOM 936 O O . ALA A 1 118 ? -5.954 -0.426 -3.335 1.00 92.75 118 ALA A O 1
ATOM 937 N N . THR A 1 119 ? -5.251 1.286 -4.598 1.00 91.75 119 THR A N 1
ATOM 938 C CA . THR A 1 119 ? -5.953 2.313 -3.812 1.00 91.75 119 THR A CA 1
ATOM 939 C C . THR A 1 119 ? -7.457 2.067 -3.765 1.00 91.75 119 THR A C 1
ATOM 941 O O . THR A 1 119 ? -8.050 2.077 -2.687 1.00 91.75 119 THR A O 1
ATOM 944 N N . LYS A 1 120 ? -8.087 1.767 -4.908 1.00 93.38 120 LYS A N 1
ATOM 945 C CA . LYS A 1 120 ? -9.522 1.445 -4.961 1.00 93.38 120 LYS A CA 1
ATOM 946 C C . LYS A 1 120 ? -9.868 0.218 -4.114 1.00 93.38 120 LYS A C 1
ATOM 948 O O . LYS A 1 120 ? -10.947 0.165 -3.526 1.00 93.38 120 LYS A O 1
ATOM 953 N N . THR A 1 121 ? -8.964 -0.755 -4.046 1.00 95.06 121 THR A N 1
ATOM 954 C CA . THR A 1 121 ? -9.131 -1.955 -3.221 1.00 95.06 121 THR A CA 1
ATOM 955 C C . THR A 1 121 ? -9.081 -1.611 -1.736 1.00 95.06 121 THR A C 1
ATOM 957 O O . THR A 1 121 ? -10.001 -1.998 -1.021 1.00 95.06 121 THR A O 1
ATOM 960 N N . TYR A 1 122 ? -8.107 -0.815 -1.276 1.00 93.56 122 TYR A N 1
ATOM 961 C CA . TYR A 1 122 ? -8.070 -0.385 0.128 1.00 93.56 122 TYR A CA 1
ATOM 962 C C . TYR A 1 122 ? -9.309 0.422 0.522 1.00 93.56 122 TYR A C 1
ATOM 964 O O . TYR A 1 122 ? -9.909 0.124 1.549 1.00 93.56 122 TYR A O 1
ATOM 972 N N . ILE A 1 123 ? -9.765 1.353 -0.326 1.00 91.06 123 ILE A N 1
ATOM 973 C CA . ILE A 1 123 ? -11.005 2.115 -0.086 1.00 91.06 123 ILE A CA 1
ATOM 974 C C . ILE A 1 123 ? -12.201 1.170 0.083 1.00 91.06 123 ILE A C 1
ATOM 976 O O . ILE A 1 123 ? -13.008 1.333 0.997 1.00 91.06 123 ILE A O 1
ATOM 980 N N . ARG A 1 124 ? -12.332 0.166 -0.793 1.00 95.06 124 ARG A N 1
ATOM 981 C CA . ARG A 1 124 ? -13.424 -0.816 -0.728 1.00 95.06 124 ARG A CA 1
ATOM 982 C C . ARG A 1 124 ? -13.357 -1.672 0.531 1.00 95.06 124 ARG A C 1
ATOM 984 O O . ARG A 1 124 ? -14.395 -1.894 1.140 1.00 95.06 124 ARG A O 1
ATOM 991 N N . LEU A 1 125 ? -12.167 -2.126 0.922 1.00 93.56 125 LEU A N 1
ATOM 992 C CA . LEU A 1 125 ? -11.970 -2.887 2.158 1.00 93.56 125 LEU A CA 1
ATOM 993 C C . LEU A 1 125 ? -12.334 -2.043 3.380 1.00 93.56 125 LEU A C 1
ATOM 995 O O . LEU A 1 125 ? -13.093 -2.485 4.235 1.00 93.56 125 LEU A O 1
ATOM 999 N N . ASN A 1 126 ? -11.868 -0.799 3.417 1.00 92.38 126 ASN A N 1
ATOM 1000 C CA . ASN A 1 126 ? -12.207 0.151 4.464 1.00 92.38 126 ASN A CA 1
ATOM 1001 C C . ASN A 1 126 ? -13.711 0.396 4.564 1.00 92.38 126 ASN A C 1
ATOM 1003 O O . ASN A 1 126 ? -14.266 0.354 5.659 1.00 92.38 126 ASN A O 1
ATOM 1007 N N . ARG A 1 127 ? -14.380 0.614 3.430 1.00 91.75 127 ARG A N 1
ATOM 1008 C CA . ARG A 1 127 ? -15.832 0.785 3.391 1.00 91.75 127 ARG A CA 1
ATOM 1009 C C . ARG A 1 127 ? -16.561 -0.469 3.870 1.00 91.75 127 ARG A C 1
ATOM 1011 O O . ARG A 1 127 ? -17.434 -0.354 4.713 1.00 91.75 127 ARG A O 1
ATOM 1018 N N . LEU A 1 128 ? -16.148 -1.652 3.415 1.00 94.19 128 LEU A N 1
ATOM 1019 C CA . LEU A 1 128 ? -16.731 -2.926 3.844 1.00 94.19 128 LEU A CA 1
ATOM 1020 C C . LEU A 1 128 ? -16.641 -3.121 5.364 1.00 94.19 128 LEU A C 1
ATOM 1022 O O . LEU A 1 128 ? -17.585 -3.604 5.981 1.00 94.19 128 LEU A O 1
ATOM 1026 N N . LEU A 1 129 ? -15.503 -2.770 5.963 1.00 91.25 129 LEU A N 1
ATOM 1027 C CA . LEU A 1 129 ? -15.304 -2.859 7.408 1.00 91.25 129 LEU A CA 1
ATOM 1028 C C . LEU A 1 129 ? -16.146 -1.821 8.160 1.00 91.25 129 LEU A C 1
ATOM 1030 O O . LEU A 1 129 ? -16.785 -2.162 9.153 1.00 91.25 129 LEU A O 1
ATOM 1034 N N . ALA A 1 130 ? -16.218 -0.591 7.647 1.00 88.56 130 ALA A N 1
ATOM 1035 C CA . ALA A 1 130 ? -17.071 0.456 8.204 1.00 88.56 130 ALA A CA 1
ATOM 1036 C C . ALA A 1 130 ? -18.559 0.069 8.176 1.00 88.56 130 ALA A C 1
ATOM 1038 O O . ALA A 1 130 ? -19.246 0.225 9.183 1.00 88.56 130 ALA A O 1
ATOM 1039 N N . ASP A 1 131 ? -19.030 -0.491 7.057 1.00 92.38 131 ASP A N 1
ATOM 1040 C CA . ASP A 1 131 ? -20.409 -0.960 6.865 1.00 92.38 131 ASP A CA 1
ATOM 1041 C C . ASP A 1 131 ? -20.764 -2.107 7.833 1.00 92.38 131 ASP A C 1
ATOM 1043 O O . ASP A 1 131 ? -21.933 -2.341 8.124 1.00 92.38 131 ASP A O 1
ATOM 1047 N N . ARG A 1 132 ? -19.758 -2.812 8.371 1.00 91.88 132 ARG A N 1
ATOM 1048 C CA . ARG A 1 132 ? -19.903 -3.839 9.418 1.00 91.88 132 ARG A CA 1
ATOM 1049 C C . ARG A 1 132 ? -19.616 -3.316 10.827 1.00 91.88 132 ARG A C 1
ATOM 1051 O O . ARG A 1 132 ? -19.326 -4.104 11.721 1.00 91.88 132 ARG A O 1
ATOM 1058 N N . HIS A 1 133 ? -19.673 -2.000 11.019 1.00 86.56 133 HIS A N 1
ATOM 1059 C CA . HIS A 1 133 ? -19.438 -1.320 12.295 1.00 86.56 133 HIS A CA 1
ATOM 1060 C C . HIS A 1 133 ? -18.035 -1.523 12.893 1.00 86.56 133 HIS A C 1
ATOM 1062 O O . HIS A 1 133 ? -17.820 -1.263 14.075 1.00 86.56 133 HIS A O 1
ATOM 1068 N N . VAL A 1 134 ? -17.046 -1.905 12.080 1.00 85.88 134 VAL A N 1
ATOM 1069 C CA . VAL A 1 134 ? -15.642 -1.956 12.503 1.00 85.88 134 VAL A CA 1
ATOM 1070 C C . VAL A 1 134 ? -15.035 -0.572 12.331 1.00 85.88 134 VAL A C 1
ATOM 1072 O O . VAL A 1 134 ? -14.702 -0.155 11.216 1.00 85.88 134 VAL A O 1
ATOM 1075 N N . LEU A 1 135 ? -14.905 0.147 13.445 1.00 82.31 135 LEU A N 1
ATOM 1076 C CA . LEU A 1 135 ? -14.381 1.511 13.498 1.00 82.31 135 LEU A CA 1
ATOM 1077 C C . LEU A 1 135 ? -14.958 2.405 12.373 1.00 82.31 135 LEU A C 1
ATOM 1079 O O . LEU A 1 135 ? -14.248 2.797 11.429 1.00 82.31 135 LEU A O 1
ATOM 1083 N N . PRO A 1 136 ? -16.270 2.703 12.424 1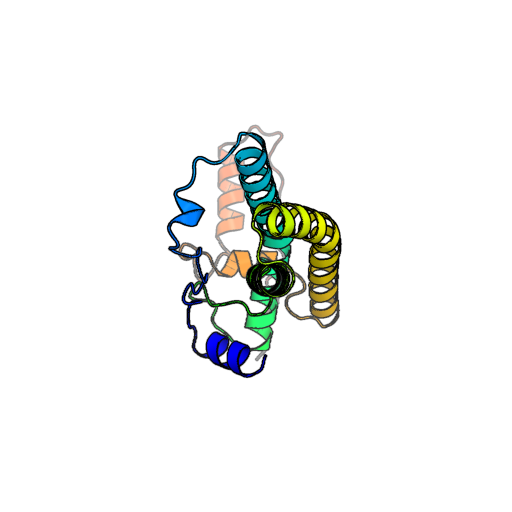.00 75.50 136 PRO A N 1
ATOM 1084 C CA . PRO A 1 136 ? -16.916 3.540 11.417 1.00 75.50 136 PRO A CA 1
ATOM 1085 C C . PRO A 1 136 ? -16.318 4.957 11.406 1.00 75.50 136 PRO A C 1
ATOM 1087 O O . PRO A 1 136 ? -16.128 5.537 10.337 1.00 75.50 136 PRO A O 1
ATOM 1090 N N . GLU A 1 137 ? -15.897 5.464 12.571 1.00 76.25 137 GLU A N 1
ATOM 1091 C CA . GLU A 1 137 ? -15.254 6.770 12.734 1.00 76.25 137 GLU A CA 1
ATOM 1092 C C . GLU A 1 137 ? -13.772 6.660 13.128 1.00 76.25 137 GLU A C 1
ATOM 1094 O O . GLU A 1 137 ? -13.397 6.713 14.297 1.00 76.25 137 GLU A O 1
ATOM 1099 N N . ILE A 1 138 ? -12.885 6.605 12.131 1.00 66.56 138 ILE A N 1
ATOM 1100 C CA . ILE A 1 138 ? -11.424 6.497 12.336 1.00 66.56 138 ILE A CA 1
ATOM 1101 C C . ILE A 1 138 ? -10.851 7.664 13.166 1.00 66.56 138 ILE A C 1
ATOM 1103 O O . ILE A 1 138 ? -9.875 7.511 13.902 1.00 66.56 138 ILE A O 1
ATOM 1107 N N . LYS A 1 139 ? -11.466 8.853 13.080 1.00 59.62 139 LYS A N 1
ATOM 1108 C CA . LYS A 1 139 ? -11.023 10.035 13.833 1.00 59.62 139 LYS A CA 1
ATOM 1109 C C . LYS A 1 139 ? -11.134 9.847 15.349 1.00 59.62 139 LYS A C 1
ATOM 1111 O O . LYS A 1 139 ? -10.406 10.530 16.056 1.00 59.62 139 LYS A O 1
ATOM 1116 N N . ALA A 1 140 ? -12.022 8.987 15.851 1.00 53.00 140 ALA A N 1
ATOM 1117 C CA . ALA A 1 140 ? -12.178 8.741 17.286 1.00 53.00 140 ALA A CA 1
ATOM 1118 C C . ALA A 1 140 ? -11.002 7.937 17.869 1.00 53.00 140 ALA A C 1
ATOM 1120 O O . ALA A 1 140 ? -10.532 8.242 18.960 1.00 53.00 140 ALA A O 1
ATOM 1121 N N . GLU A 1 141 ? -10.448 6.994 17.109 1.00 53.69 141 GLU A N 1
ATOM 1122 C CA . GLU A 1 141 ? -9.328 6.166 17.571 1.00 53.69 141 GLU A CA 1
ATOM 1123 C C . GLU A 1 141 ? -7.960 6.810 17.308 1.00 53.69 141 GLU A C 1
ATOM 1125 O O . GLU A 1 141 ? -7.081 6.747 18.162 1.00 53.69 141 GLU A O 1
ATOM 1130 N N . LEU A 1 142 ? -7.785 7.560 16.208 1.00 52.66 142 LEU A N 1
ATOM 1131 C CA . LEU A 1 142 ? -6.602 8.430 16.043 1.00 52.66 142 LEU A CA 1
ATOM 1132 C C . LEU A 1 142 ? -6.486 9.451 17.183 1.00 52.66 142 LEU A C 1
ATOM 1134 O O . LEU A 1 142 ? -5.390 9.812 17.603 1.00 52.66 142 LEU A O 1
ATOM 1138 N N . ARG A 1 143 ? -7.638 9.884 17.697 1.00 49.09 143 ARG A N 1
ATOM 1139 C CA . ARG A 1 143 ? -7.770 10.714 18.890 1.00 49.09 143 ARG A CA 1
ATOM 1140 C C . ARG A 1 143 ? -7.375 9.971 20.171 1.00 49.09 143 ARG A C 1
ATOM 1142 O O . ARG A 1 143 ? -6.816 10.620 21.044 1.00 49.09 143 ARG A O 1
ATOM 1149 N N . ALA A 1 144 ? -7.616 8.665 20.275 1.00 50.34 144 ALA A N 1
ATOM 1150 C CA . ALA A 1 144 ? -7.276 7.838 21.438 1.00 50.34 144 ALA A CA 1
ATOM 1151 C C . ALA A 1 144 ? -5.787 7.429 21.511 1.00 50.34 144 ALA A C 1
ATOM 1153 O O . ALA A 1 144 ? -5.303 7.084 22.580 1.00 50.34 144 ALA A O 1
ATOM 1154 N N . ARG A 1 145 ? -5.040 7.488 20.396 1.00 47.84 145 ARG A N 1
ATOM 1155 C CA . ARG A 1 145 ? -3.616 7.083 20.317 1.00 47.84 145 ARG A CA 1
ATOM 1156 C C . ARG A 1 145 ? -2.598 8.170 20.701 1.00 47.84 145 ARG A C 1
ATOM 1158 O O . ARG A 1 145 ? -1.399 7.937 20.586 1.00 47.84 145 ARG A O 1
ATOM 1165 N N . SER A 1 146 ? -3.036 9.357 21.111 1.00 50.12 146 SER A N 1
ATOM 1166 C CA . SER A 1 146 ? -2.123 10.420 21.552 1.00 50.12 146 SER A CA 1
ATOM 1167 C C . SER A 1 146 ? -1.615 10.133 22.968 1.00 50.12 146 SER A C 1
ATOM 1169 O O . SER A 1 146 ? -2.402 10.182 23.906 1.00 50.12 146 SER A O 1
ATOM 1171 N N . GLU A 1 147 ? -0.305 9.915 23.134 1.00 51.03 147 GLU A N 1
ATOM 1172 C CA . GLU A 1 147 ? 0.355 9.720 24.444 1.00 51.03 147 GLU A CA 1
ATOM 1173 C C . GLU A 1 147 ? 0.143 10.895 25.417 1.00 51.03 147 GLU A C 1
ATOM 1175 O O . GLU A 1 147 ? 0.258 10.738 26.627 1.00 51.03 147 GLU A O 1
ATOM 1180 N N . LEU A 1 148 ? -0.183 12.075 24.884 1.00 54.22 148 LEU A N 1
ATOM 1181 C CA . LEU A 1 148 ? -0.405 13.308 25.643 1.00 54.22 148 LEU A CA 1
ATOM 1182 C C . LEU A 1 148 ? -1.882 13.562 25.984 1.00 54.22 148 LEU A C 1
ATOM 1184 O O . LEU A 1 148 ? -2.207 14.637 26.486 1.00 54.22 148 LEU A O 1
ATOM 1188 N N . ARG A 1 149 ? -2.795 12.637 25.658 1.00 51.81 149 ARG A N 1
ATOM 1189 C CA . ARG A 1 149 ? -4.224 12.827 25.930 1.00 51.81 149 ARG A CA 1
ATOM 1190 C C . ARG A 1 149 ? -4.539 12.452 27.385 1.00 51.81 149 ARG A C 1
ATOM 1192 O O . ARG A 1 149 ? -4.197 11.341 27.794 1.00 51.81 149 ARG A O 1
ATOM 1199 N N . PRO A 1 150 ? -5.194 13.333 28.156 1.00 55.09 150 PRO A N 1
ATOM 1200 C CA . PRO A 1 150 ? -5.747 12.976 29.455 1.00 55.09 150 PRO A CA 1
ATOM 1201 C C . PRO A 1 150 ? -6.719 11.790 29.343 1.00 55.09 150 PRO A C 1
ATOM 1203 O O . PRO A 1 150 ? -7.373 11.591 28.323 1.00 55.09 150 PRO A O 1
ATOM 1206 N N . ALA A 1 151 ? -6.825 10.974 30.394 1.00 55.53 151 ALA A N 1
ATOM 1207 C CA . ALA A 1 151 ? -7.792 9.871 30.420 1.00 55.53 151 ALA A CA 1
ATOM 1208 C C . ALA A 1 151 ? -9.257 10.365 30.389 1.00 55.53 151 ALA A C 1
ATOM 1210 O O . ALA A 1 151 ? -10.150 9.599 30.034 1.00 55.53 151 ALA A O 1
ATOM 1211 N N . ASP A 1 152 ? -9.483 11.638 30.728 1.00 53.84 152 ASP A N 1
ATOM 1212 C CA . ASP A 1 152 ? -10.766 12.332 30.669 1.00 53.84 152 ASP A CA 1
ATOM 1213 C C . ASP A 1 152 ? -10.585 13.727 30.049 1.00 53.84 152 ASP A C 1
ATOM 1215 O O . ASP A 1 152 ? -9.788 14.539 30.520 1.00 53.84 152 ASP A O 1
ATOM 1219 N N . ASP A 1 153 ? -11.350 13.996 28.993 1.00 58.16 153 ASP A N 1
ATOM 1220 C CA . ASP A 1 153 ? -11.285 15.225 28.201 1.00 58.16 153 ASP A CA 1
ATOM 1221 C C . ASP A 1 153 ? -12.547 16.086 28.331 1.00 58.16 153 ASP A C 1
ATOM 1223 O O . ASP A 1 153 ? -12.698 17.076 27.604 1.00 58.16 153 ASP A O 1
ATOM 1227 N N . GLY A 1 154 ? -13.465 15.728 29.236 1.00 65.31 154 GLY A N 1
ATOM 1228 C CA . GLY A 1 154 ? -14.716 16.460 29.444 1.00 65.31 154 GLY A CA 1
ATOM 1229 C C . GLY A 1 154 ? -14.500 17.945 29.757 1.00 65.31 154 GLY A C 1
ATOM 1230 O O . GLY A 1 154 ? -15.311 18.788 29.372 1.00 65.31 154 GLY A O 1
ATOM 1231 N N . GLU A 1 155 ? -13.369 18.283 30.377 1.00 63.38 155 GLU A N 1
ATOM 1232 C CA . GLU A 1 155 ? -13.027 19.647 30.789 1.00 63.38 155 GLU A CA 1
ATOM 1233 C C . GLU A 1 155 ? -12.302 20.469 29.709 1.00 63.38 155 GLU A C 1
ATOM 1235 O O . GLU A 1 155 ? -12.322 21.704 29.754 1.00 63.38 155 GLU A O 1
ATOM 1240 N N . LEU A 1 156 ? -11.706 19.821 28.700 1.00 67.62 156 LEU A N 1
ATOM 1241 C CA . LEU A 1 156 ? -10.884 20.499 27.690 1.00 67.62 156 LEU A CA 1
ATOM 1242 C C . LEU A 1 156 ? -11.719 21.351 26.729 1.00 67.62 156 LEU A C 1
ATOM 1244 O O . LEU A 1 156 ? -11.297 22.442 26.351 1.00 67.62 156 LEU A O 1
ATOM 1248 N N . LEU A 1 157 ? -12.914 20.887 26.349 1.00 66.38 157 LEU A N 1
ATOM 1249 C CA . LEU A 1 157 ? -13.819 21.636 25.468 1.00 66.38 157 LEU A CA 1
ATOM 1250 C C . LEU A 1 157 ? -14.366 22.913 26.145 1.00 66.38 157 LEU A C 1
ATOM 1252 O O . LEU A 1 157 ? -14.256 23.985 25.544 1.00 66.38 157 LEU A O 1
ATOM 1256 N N . PRO A 1 158 ? -14.874 22.865 27.395 1.00 72.00 158 PRO A N 1
ATOM 1257 C CA . PRO A 1 158 ? -15.232 24.065 28.153 1.00 72.00 158 PRO A CA 1
ATOM 1258 C C . PRO A 1 158 ? -14.059 25.024 28.396 1.00 72.00 158 PRO A C 1
ATOM 1260 O O . PRO A 1 158 ? -14.251 26.242 28.375 1.00 72.00 158 PRO A O 1
ATOM 1263 N N . LEU A 1 159 ? -12.853 24.500 28.645 1.00 71.88 159 LEU A N 1
ATOM 1264 C CA . LEU A 1 159 ? -11.644 25.305 28.835 1.00 71.88 159 LEU A CA 1
ATOM 1265 C C . LEU A 1 159 ? -11.241 26.022 27.541 1.00 71.88 159 LEU A C 1
ATOM 1267 O O . LEU A 1 159 ? -10.986 27.224 27.555 1.00 71.88 159 LEU A O 1
ATOM 1271 N N . PHE A 1 160 ? -11.247 25.313 26.412 1.00 69.25 160 PHE A N 1
ATOM 1272 C CA . PHE A 1 160 ? -10.963 25.891 25.101 1.00 69.25 160 PHE A CA 1
ATOM 1273 C C . PHE A 1 160 ? -11.991 26.965 24.721 1.00 69.25 160 PHE A C 1
ATOM 1275 O O . PHE A 1 160 ? -11.619 28.031 24.236 1.00 69.25 160 PHE A O 1
ATOM 1282 N N . GLY A 1 161 ? -13.273 26.732 25.023 1.00 69.38 161 GLY A N 1
ATOM 1283 C CA . GLY A 1 161 ? -14.328 27.732 24.853 1.00 69.38 161 GLY A CA 1
ATOM 1284 C C . GLY A 1 161 ? -14.097 29.000 25.684 1.00 69.38 161 GLY A C 1
ATOM 1285 O O . GLY A 1 161 ? -14.299 30.103 25.179 1.00 69.38 161 GLY A O 1
ATOM 1286 N N . ARG A 1 162 ? -13.619 28.868 26.930 1.00 72.19 162 ARG A N 1
ATOM 1287 C CA . ARG A 1 162 ? -13.233 30.017 27.770 1.00 72.19 162 ARG A CA 1
ATOM 1288 C C . ARG A 1 162 ? -12.034 30.775 27.199 1.00 72.19 162 ARG A C 1
ATOM 1290 O O . ARG A 1 162 ? -12.109 31.990 27.066 1.00 72.19 162 ARG A O 1
ATOM 1297 N N . LEU A 1 163 ? -10.986 30.067 26.781 1.00 71.69 163 LEU A N 1
ATOM 1298 C CA . LEU A 1 163 ? -9.785 30.678 26.202 1.00 71.69 163 LEU A CA 1
ATOM 1299 C C . LEU A 1 163 ? -10.077 31.418 24.889 1.00 71.69 163 LEU A C 1
ATOM 1301 O O . LEU A 1 163 ? -9.553 32.505 24.667 1.00 71.69 163 LEU A O 1
ATOM 1305 N N . ILE A 1 164 ? -10.950 30.874 24.035 1.00 69.44 164 ILE A N 1
ATOM 1306 C CA . ILE A 1 164 ? -11.399 31.583 22.830 1.00 69.44 164 ILE A CA 1
ATOM 1307 C C . ILE A 1 164 ? -12.189 32.837 23.202 1.00 69.44 164 ILE A C 1
ATOM 1309 O O . ILE A 1 164 ? -11.958 33.876 22.598 1.00 69.44 164 ILE A O 1
ATOM 1313 N N . LYS A 1 165 ? -13.074 32.786 24.204 1.00 68.19 165 LYS A N 1
ATOM 1314 C CA . LYS A 1 165 ? -13.814 33.977 24.658 1.00 68.19 165 LYS A CA 1
ATOM 1315 C C . LYS A 1 165 ? -12.902 35.067 25.235 1.00 68.19 165 LYS A C 1
ATOM 1317 O O . LYS A 1 165 ? -13.231 36.239 25.107 1.00 68.19 165 LYS A O 1
ATOM 1322 N N . GLU A 1 166 ? -11.779 34.698 25.848 1.00 71.31 166 GLU A N 1
ATOM 1323 C CA . GLU A 1 166 ? -10.815 35.652 26.417 1.00 71.31 166 GLU A CA 1
ATOM 1324 C C . GLU A 1 166 ? -9.858 36.258 25.378 1.00 71.31 166 GLU A C 1
ATOM 1326 O O . GLU A 1 166 ? -9.393 37.381 25.562 1.00 71.31 166 GLU A O 1
ATOM 1331 N N . VAL A 1 167 ? -9.554 35.536 24.294 1.00 67.56 167 VAL A N 1
ATOM 1332 C CA . VAL A 1 167 ? -8.516 35.930 23.320 1.00 67.56 167 VAL A CA 1
ATOM 1333 C C . VAL A 1 167 ? -9.094 36.369 21.969 1.00 67.56 167 VAL A C 1
ATOM 1335 O O . VAL A 1 167 ? -8.457 37.142 21.252 1.00 67.56 167 VAL A O 1
ATOM 1338 N N . ALA A 1 168 ? -10.280 35.894 21.584 1.00 57.12 168 ALA A N 1
ATOM 1339 C CA . ALA A 1 168 ? -10.852 36.184 20.274 1.00 57.12 168 ALA A CA 1
ATOM 1340 C C . ALA A 1 168 ? -11.647 37.506 20.259 1.00 57.12 168 ALA A C 1
ATOM 1342 O O . ALA A 1 168 ? -12.355 37.820 21.218 1.00 57.12 168 ALA A O 1
ATOM 1343 N N . PRO A 1 169 ? -11.607 38.262 19.144 1.00 61.41 169 PRO A N 1
ATOM 1344 C CA . PRO A 1 169 ? -12.547 39.349 18.894 1.00 61.41 169 PRO A CA 1
ATOM 1345 C C . PRO A 1 169 ? -14.003 38.848 18.986 1.00 61.41 169 PRO A C 1
ATOM 1347 O O . PRO A 1 169 ? -14.266 37.689 18.649 1.00 61.41 169 PRO A O 1
ATOM 1350 N N . PRO A 1 170 ? -14.966 39.705 19.376 1.00 59.47 170 PRO A N 1
ATOM 1351 C CA . PRO A 1 170 ? -16.347 39.315 19.705 1.00 59.47 170 PRO A CA 1
ATOM 1352 C C . PRO A 1 170 ? -17.119 38.597 18.582 1.00 59.47 170 PRO A C 1
ATOM 1354 O O . PRO A 1 170 ? -18.157 37.996 18.836 1.00 59.47 170 PRO A O 1
ATOM 1357 N N . GLU A 1 171 ? -16.609 38.610 17.353 1.00 57.91 171 GLU A N 1
ATOM 1358 C CA . GLU A 1 171 ? -17.210 37.979 16.174 1.00 57.91 171 GLU A CA 1
ATOM 1359 C C . GLU A 1 171 ? -16.943 36.461 16.066 1.00 57.91 171 GLU A C 1
ATOM 1361 O O . GLU A 1 171 ? -17.590 35.779 15.275 1.00 57.91 171 GLU A O 1
ATOM 1366 N N . LEU A 1 172 ? -16.010 35.909 16.856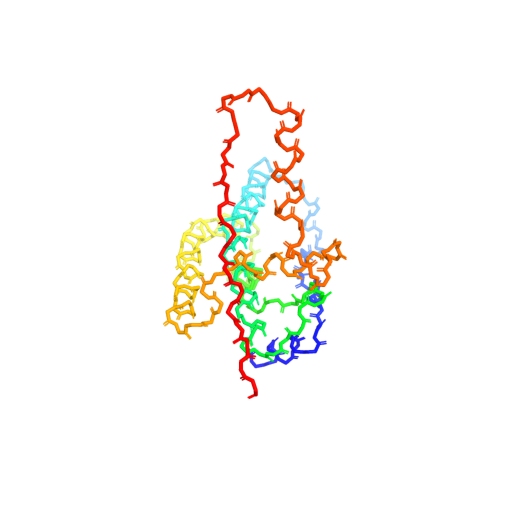 1.00 54.94 172 LEU A N 1
ATOM 1367 C CA . LEU A 1 172 ? -15.569 34.502 16.787 1.00 54.94 172 LEU A CA 1
ATOM 1368 C C . LEU A 1 172 ? -16.039 33.628 17.964 1.00 54.94 172 LEU A C 1
ATOM 1370 O O . LEU A 1 172 ? -15.696 32.444 18.029 1.00 54.94 172 LEU A O 1
ATOM 1374 N N . ALA A 1 173 ? -16.832 34.178 18.887 1.00 52.88 173 ALA A N 1
ATOM 1375 C CA . ALA A 1 173 ? -17.368 33.446 20.031 1.00 52.88 173 ALA A CA 1
ATOM 1376 C C . ALA A 1 173 ? -18.517 32.515 19.600 1.00 52.88 173 ALA A C 1
ATOM 1378 O O . ALA A 1 173 ? -19.693 32.854 19.700 1.00 52.88 173 ALA A O 1
ATOM 1379 N N . VAL A 1 174 ? -18.177 31.325 19.105 1.00 56.66 174 VAL A N 1
ATOM 1380 C CA . VAL A 1 174 ? -19.158 30.277 18.799 1.00 56.66 174 VAL A CA 1
ATOM 1381 C C . VAL A 1 174 ? -19.346 29.400 20.037 1.00 56.66 174 VAL A C 1
ATOM 1383 O O . VAL A 1 174 ? -18.415 28.718 20.466 1.00 56.66 174 VAL A O 1
ATOM 1386 N N . ASP A 1 175 ? -20.552 29.402 20.610 1.00 53.78 175 ASP A N 1
ATOM 1387 C CA . ASP A 1 175 ? -20.935 28.460 21.667 1.00 53.78 175 ASP A CA 1
ATOM 1388 C C . ASP A 1 175 ? -21.054 27.047 21.074 1.00 53.78 175 ASP A C 1
ATOM 1390 O O . ASP A 1 175 ? -22.055 26.666 20.466 1.00 53.78 175 ASP A O 1
ATOM 1394 N N . LEU A 1 176 ? -19.992 26.256 21.224 1.00 51.28 176 LEU A N 1
ATOM 1395 C CA . LEU A 1 176 ? -19.981 24.843 20.857 1.00 51.28 176 LEU A CA 1
ATOM 1396 C C . LEU A 1 176 ? -20.651 24.029 21.972 1.00 51.28 176 LEU A C 1
ATOM 1398 O O . LEU A 1 176 ? -20.083 23.848 23.049 1.00 51.28 176 LEU A O 1
ATOM 1402 N N . ALA A 1 177 ? -21.856 23.519 21.713 1.00 51.09 177 ALA A N 1
ATOM 1403 C CA . ALA A 1 177 ? -22.534 22.600 22.621 1.00 51.09 177 ALA A CA 1
ATOM 1404 C C . ALA A 1 177 ? -21.802 21.246 22.664 1.00 51.09 177 ALA A C 1
ATOM 1406 O O . ALA A 1 177 ? -21.655 20.572 21.643 1.00 51.09 177 ALA A O 1
ATOM 1407 N N . VAL A 1 178 ? -21.351 20.844 23.855 1.00 48.75 178 VAL A N 1
ATOM 1408 C CA . VAL A 1 178 ? -20.758 19.522 24.100 1.00 48.75 178 VAL A CA 1
ATOM 1409 C C . VAL A 1 178 ? -21.895 18.492 24.199 1.00 48.75 178 VAL A C 1
ATOM 1411 O O . VAL A 1 178 ? -22.775 18.664 25.044 1.00 48.75 178 VAL A O 1
ATOM 1414 N N . PRO A 1 179 ? -21.924 17.430 23.371 1.00 45.12 179 PRO A N 1
ATOM 1415 C CA . PRO A 1 179 ? -22.907 16.361 23.522 1.00 45.12 179 PRO A CA 1
ATOM 1416 C C . PRO A 1 179 ? -22.683 15.632 24.850 1.00 45.12 179 PRO A C 1
ATOM 1418 O O . PRO A 1 179 ? -21.545 15.300 25.185 1.00 45.12 179 PRO A O 1
ATOM 1421 N N . ALA A 1 180 ? -23.757 15.367 25.596 1.00 42.75 180 ALA A N 1
ATOM 1422 C CA . ALA A 1 180 ? -23.676 14.601 26.834 1.00 42.75 180 ALA A CA 1
ATOM 1423 C C . ALA A 1 180 ? -23.097 13.206 26.549 1.00 42.75 180 ALA A C 1
ATOM 1425 O O . ALA A 1 180 ? -23.601 12.486 25.684 1.00 42.75 180 ALA A O 1
ATOM 1426 N N . ALA A 1 181 ? -22.038 12.837 27.274 1.00 44.28 181 ALA A N 1
ATOM 1427 C CA . ALA A 1 181 ? -21.477 11.496 27.227 1.00 44.28 181 ALA A CA 1
ATOM 1428 C C . ALA A 1 181 ? -22.582 10.493 27.585 1.00 44.28 181 ALA A C 1
ATOM 1430 O O . ALA A 1 181 ? -23.159 10.545 28.671 1.00 44.28 181 ALA A O 1
ATOM 1431 N N . SER A 1 182 ? -22.919 9.609 26.648 1.00 43.97 182 SER A N 1
ATOM 1432 C CA . SER A 1 182 ? -23.878 8.533 26.875 1.00 43.97 182 SER A CA 1
ATOM 1433 C C . SER A 1 182 ? -23.359 7.639 27.999 1.00 43.97 182 SER A C 1
ATOM 1435 O O . SER A 1 182 ? -22.341 6.966 27.841 1.00 43.97 182 SER A O 1
ATOM 1437 N N . ALA A 1 183 ? -24.052 7.682 29.138 1.00 36.00 183 ALA A N 1
ATOM 1438 C CA . ALA A 1 183 ? -23.756 6.891 30.319 1.00 36.00 183 ALA A CA 1
ATOM 1439 C C . ALA A 1 183 ? -23.746 5.398 29.958 1.00 36.00 183 ALA A C 1
ATOM 1441 O O . ALA A 1 183 ? -24.775 4.831 29.582 1.00 36.00 183 ALA A O 1
ATOM 1442 N N . SER A 1 184 ? -22.578 4.765 30.072 1.00 39.16 184 SER A N 1
ATOM 1443 C CA . SER A 1 184 ? -22.445 3.312 30.044 1.00 39.16 184 SER A CA 1
ATOM 1444 C C . SER A 1 184 ? -23.233 2.739 31.218 1.00 39.16 184 SER A C 1
ATOM 1446 O O . SER A 1 184 ? -22.879 2.949 32.378 1.00 39.16 184 SER A O 1
ATOM 1448 N N . THR A 1 185 ? -24.334 2.063 30.918 1.00 38.88 185 THR A N 1
ATOM 1449 C CA . THR A 1 185 ? -25.133 1.343 31.906 1.00 38.88 185 THR A CA 1
ATOM 1450 C C . THR A 1 185 ? -24.486 -0.015 32.167 1.00 38.88 185 THR A C 1
ATOM 1452 O O . THR A 1 185 ? -24.385 -0.809 31.238 1.00 38.88 185 THR A O 1
ATOM 1455 N N . GLY A 1 186 ? -24.052 -0.200 33.421 1.00 35.47 186 GLY A N 1
ATOM 1456 C CA . GLY A 1 186 ? -24.051 -1.444 34.213 1.00 35.47 186 GLY A CA 1
ATOM 1457 C C . GLY A 1 186 ? -23.455 -2.701 33.605 1.00 35.47 186 GLY A C 1
ATOM 1458 O O . GLY A 1 186 ? -24.200 -3.378 32.868 1.00 35.47 186 GLY A O 1
#